Protein AF-0000000078595092 (afdb_homodimer)

Secondary structure (DSSP, 8-state):
-TT-HHHHHHTTSS---EEEE-SSEEEEE-SS-SSSEEEEEEESS----GGG--HHHHHHHHHHHHHHHHHHHHTT-TTT-EEEEEEEHHHHT--SSS--EEEEESSPPPSS--/-TT-HHHHHHTTSS---EEEE-SSEEEEE-SS-SSSEEEEEEESS----GGG--HHHHHHHHHHHHHHHHHHHHTT-TTT-EEEEEEEHHHHT--SSS--EEEEESSPPPSS--

Structure (mmCIF, N/CA/C/O backbone):
data_AF-0000000078595092-model_v1
#
loop_
_entity.id
_entity.type
_entity.pdbx_description
1 polymer "Bis(5'-nucleosyl)-tetraphosphatase (Asymmetrical)"
#
loop_
_atom_site.group_PDB
_atom_site.id
_atom_site.type_symbol
_atom_site.label_atom_id
_atom_site.label_alt_id
_atom_site.label_comp_id
_atom_site.label_asym_id
_atom_site.label_entity_id
_atom_site.label_seq_id
_atom_site.pdbx_PDB_ins_code
_atom_site.Cartn_x
_atom_site.Cartn_y
_atom_site.Cartn_z
_atom_site.occupancy
_atom_site.B_iso_or_equiv
_atom_site.auth_seq_id
_atom_site.auth_comp_id
_atom_site.auth_asym_id
_atom_site.auth_atom_id
_atom_site.pdbx_PDB_model_num
ATOM 1 N N . MET A 1 1 ? -18.406 16.219 3.098 1 48.28 1 MET A N 1
ATOM 2 C CA . MET A 1 1 ? -17.109 16.688 2.625 1 48.28 1 MET A CA 1
ATOM 3 C C . MET A 1 1 ? -16.375 17.453 3.715 1 48.28 1 MET A C 1
ATOM 5 O O . MET A 1 1 ? -15.164 17.312 3.879 1 48.28 1 MET A O 1
ATOM 9 N N . GLU A 1 2 ? -17.125 18.062 4.492 1 60.28 2 GLU A N 1
ATOM 10 C CA . GLU A 1 2 ? -16.719 19.172 5.348 1 60.28 2 GLU A CA 1
ATOM 11 C C . GLU A 1 2 ? -15.914 18.688 6.551 1 60.28 2 GLU A C 1
ATOM 13 O O . GLU A 1 2 ? -15 19.359 7.016 1 60.28 2 GLU A O 1
ATOM 18 N N . ASP A 1 3 ? -15.922 17.344 6.746 1 89.12 3 ASP A N 1
ATOM 19 C CA . ASP A 1 3 ? -15.289 17 8.016 1 89.12 3 ASP A CA 1
ATOM 20 C C . ASP A 1 3 ? -14.203 15.945 7.82 1 89.12 3 ASP A C 1
ATOM 22 O O . ASP A 1 3 ? -13.992 15.102 8.695 1 89.12 3 ASP A O 1
ATOM 26 N N . CYS A 1 4 ? -13.641 16.031 6.715 1 96.06 4 CYS A N 1
ATOM 27 C CA . CYS A 1 4 ? -12.578 15.062 6.473 1 96.06 4 CYS A CA 1
ATOM 28 C C . CYS A 1 4 ? -11.219 15.633 6.859 1 96.06 4 CYS A C 1
ATOM 30 O O . CYS A 1 4 ? -10.742 16.594 6.242 1 96.06 4 CYS A O 1
ATOM 32 N N . ILE A 1 5 ? -10.617 15.039 7.832 1 97.19 5 ILE A N 1
ATOM 33 C CA . ILE A 1 5 ? -9.367 15.547 8.398 1 97.19 5 ILE A CA 1
ATOM 34 C C . ILE A 1 5 ? -8.289 15.594 7.312 1 97.19 5 ILE A C 1
ATOM 36 O O . ILE A 1 5 ? -7.461 16.5 7.289 1 97.19 5 ILE A O 1
ATOM 40 N N . PHE A 1 6 ? -8.273 14.703 6.418 1 98.25 6 PHE A N 1
ATOM 41 C CA . PHE A 1 6 ? -7.281 14.68 5.355 1 98.25 6 PHE A CA 1
ATOM 42 C C . PHE A 1 6 ? -7.535 15.805 4.355 1 98.25 6 PHE A C 1
ATOM 44 O O . PHE A 1 6 ? -6.59 16.406 3.836 1 98.25 6 PHE A O 1
ATOM 51 N N . CYS A 1 7 ? -8.828 15.992 4.074 1 98.06 7 CYS A N 1
ATOM 52 C CA . CYS A 1 7 ? -9.141 17.141 3.221 1 98.06 7 CYS A CA 1
ATOM 53 C C . CYS A 1 7 ? -8.664 18.438 3.859 1 98.06 7 CYS A C 1
ATOM 55 O O . CYS A 1 7 ? -8.195 19.344 3.166 1 98.06 7 CYS A O 1
ATOM 57 N N . LYS A 1 8 ? -8.812 18.5 5.156 1 98.06 8 LYS A N 1
ATOM 58 C CA . LYS A 1 8 ? -8.352 19.688 5.875 1 98.06 8 LYS A CA 1
ATOM 59 C C . LYS A 1 8 ? -6.836 19.812 5.816 1 98.06 8 LYS A C 1
ATOM 61 O O . LYS A 1 8 ? -6.305 20.922 5.73 1 98.06 8 LYS A O 1
ATOM 66 N N . ILE A 1 9 ? -6.137 18.734 5.918 1 97.94 9 ILE A N 1
ATOM 67 C CA . ILE A 1 9 ? -4.68 18.75 5.809 1 97.94 9 ILE A CA 1
ATOM 68 C C . ILE A 1 9 ? -4.273 19.203 4.414 1 97.94 9 ILE A C 1
ATOM 70 O O . ILE A 1 9 ? -3.352 20.016 4.262 1 97.94 9 ILE A O 1
ATOM 74 N N . ILE A 1 10 ? -4.957 18.703 3.371 1 97.88 10 ILE A N 1
ATOM 75 C CA . ILE A 1 10 ? -4.684 19.062 1.985 1 97.88 10 ILE A CA 1
ATOM 76 C C . ILE A 1 10 ? -4.855 20.578 1.799 1 97.88 10 ILE A C 1
ATOM 78 O O . ILE A 1 10 ? -4.074 21.203 1.087 1 97.88 10 ILE A O 1
ATOM 82 N N . LYS A 1 11 ? -5.863 21.094 2.492 1 97.31 11 LYS A N 1
ATOM 83 C CA . LYS A 1 11 ? -6.172 22.516 2.383 1 97.31 11 LYS A CA 1
ATOM 84 C C . LYS A 1 11 ? -5.305 23.344 3.33 1 97.31 11 LYS A C 1
ATOM 86 O O . LYS A 1 11 ? -5.449 24.562 3.406 1 97.31 11 LYS A O 1
ATOM 91 N N . GLU A 1 12 ? -4.488 22.734 4.109 1 96.81 12 GLU A N 1
ATOM 92 C CA . GLU A 1 12 ? -3.547 23.359 5.035 1 96.81 12 GLU A CA 1
ATOM 93 C C . GLU A 1 12 ? -4.277 24.062 6.176 1 96.81 12 GLU A C 1
ATOM 95 O O . GLU A 1 12 ? -3.779 25.047 6.723 1 96.81 12 GLU A O 1
ATOM 100 N N . GLU A 1 13 ? -5.41 23.516 6.449 1 97 13 GLU A N 1
ATOM 101 C CA . GLU A 1 13 ? -6.152 24 7.609 1 97 13 GLU A CA 1
ATOM 102 C C . GLU A 1 13 ? -5.645 23.359 8.898 1 97 13 GLU A C 1
ATOM 104 O O . GLU A 1 13 ? -5.82 23.906 9.984 1 97 13 GLU A O 1
ATOM 109 N N . ILE A 1 14 ? -5.121 22.188 8.812 1 95.75 14 ILE A N 1
ATOM 110 C CA . ILE A 1 14 ? -4.484 21.453 9.898 1 95.75 14 ILE A CA 1
ATOM 111 C C . ILE A 1 14 ? -3.021 21.188 9.555 1 95.75 14 ILE A C 1
ATOM 113 O O . ILE A 1 14 ? -2.705 20.812 8.422 1 95.75 14 ILE A O 1
ATOM 117 N N . PRO A 1 15 ? -2.227 21.359 10.531 1 96.06 15 PRO A N 1
ATOM 118 C CA . PRO A 1 15 ? -0.81 21.141 10.234 1 96.06 15 PRO A CA 1
ATOM 119 C C . PRO A 1 15 ? -0.48 19.656 10.039 1 96.06 15 PRO A C 1
ATOM 121 O O . PRO A 1 15 ? -1.16 18.781 10.594 1 96.06 15 PRO A O 1
ATOM 124 N N . SER A 1 16 ? 0.533 19.359 9.25 1 96.88 16 SER A N 1
ATOM 125 C CA . SER A 1 16 ? 1.094 18.031 9.023 1 96.88 16 SER A CA 1
ATOM 126 C C . SER A 1 16 ? 2.58 18.109 8.688 1 96.88 16 SER A C 1
ATOM 128 O O . SER A 1 16 ? 3.074 19.156 8.273 1 96.88 16 SER A O 1
ATOM 130 N N . GLN A 1 17 ? 3.27 17.141 9.008 1 98.06 17 GLN A N 1
ATOM 131 C CA . GLN A 1 17 ? 4.656 17.031 8.562 1 98.06 17 GLN A CA 1
ATOM 132 C C . GLN A 1 17 ? 4.746 16.438 7.16 1 98.06 17 GLN A C 1
ATOM 134 O O . GLN A 1 17 ? 4.945 15.234 7 1 98.06 17 GLN A O 1
ATOM 139 N N . LYS A 1 18 ? 4.797 17.312 6.281 1 98.12 18 LYS A N 1
ATOM 140 C CA . LYS A 1 18 ? 4.719 16.938 4.871 1 98.12 18 LYS A CA 1
ATOM 141 C C . LYS A 1 18 ? 6.016 16.266 4.406 1 98.12 18 LYS A C 1
ATOM 143 O O . LYS A 1 18 ? 7.109 16.719 4.754 1 98.12 18 LYS A O 1
ATOM 148 N N . ILE A 1 19 ? 5.844 15.266 3.584 1 98.31 19 ILE A N 1
ATOM 149 C CA . ILE A 1 19 ? 6.98 14.539 3.021 1 98.31 19 ILE A CA 1
ATOM 150 C C . ILE A 1 19 ? 7.051 14.781 1.516 1 98.31 19 ILE A C 1
ATOM 152 O O . ILE A 1 19 ? 8.141 14.844 0.94 1 98.31 19 ILE A O 1
ATOM 156 N N . TYR A 1 20 ? 5.922 14.797 0.892 1 98.75 20 TYR A N 1
ATOM 157 C CA . TYR A 1 20 ? 5.816 14.922 -0.557 1 98.75 20 TYR A CA 1
ATOM 158 C C . TYR A 1 20 ? 4.465 15.508 -0.957 1 98.75 20 TYR A C 1
ATOM 160 O O . TYR A 1 20 ? 3.455 15.258 -0.293 1 98.75 20 TYR A O 1
ATOM 168 N N . GLU A 1 21 ? 4.512 16.281 -2.049 1 98.69 21 GLU A N 1
ATOM 169 C CA . GLU A 1 21 ? 3.25 16.781 -2.582 1 98.69 21 GLU A CA 1
ATOM 170 C C . GLU A 1 21 ? 3.357 17.078 -4.078 1 98.69 21 GLU A C 1
ATOM 172 O O . GLU A 1 21 ? 4.383 17.578 -4.547 1 98.69 21 GLU A O 1
ATOM 177 N N . ASP A 1 22 ? 2.395 16.719 -4.816 1 98.5 22 ASP A N 1
ATOM 178 C CA . ASP A 1 22 ? 2.24 17.156 -6.203 1 98.5 22 ASP A CA 1
ATOM 179 C C . ASP A 1 22 ? 0.772 17.406 -6.539 1 98.5 22 ASP A C 1
ATOM 181 O O . ASP A 1 22 ? -0.041 17.656 -5.645 1 98.5 22 ASP A O 1
ATOM 185 N N . GLU A 1 23 ? 0.385 17.406 -7.734 1 97.75 23 GLU A N 1
ATOM 186 C CA . GLU A 1 23 ? -0.971 17.781 -8.133 1 97.75 23 GLU A CA 1
ATOM 187 C C . GLU A 1 23 ? -1.976 16.703 -7.73 1 97.75 23 GLU A C 1
ATOM 189 O O . GLU A 1 23 ? -3.156 17 -7.527 1 97.75 23 GLU A O 1
ATOM 194 N N . LEU A 1 24 ? -1.504 15.508 -7.496 1 98.12 24 LEU A N 1
ATOM 195 C CA . LEU A 1 24 ? -2.436 14.398 -7.352 1 98.12 24 LEU A CA 1
ATOM 196 C C . LEU A 1 24 ? -2.449 13.883 -5.918 1 98.12 24 LEU A C 1
ATOM 198 O O . LEU A 1 24 ? -3.469 13.375 -5.445 1 98.12 24 LEU A O 1
ATOM 202 N N . VAL A 1 25 ? -1.258 13.984 -5.254 1 98.69 25 VAL A N 1
ATOM 203 C CA . VAL A 1 25 ? -1.187 13.289 -3.975 1 98.69 25 VAL A CA 1
ATOM 204 C C . VAL A 1 25 ? -0.454 14.156 -2.953 1 98.69 25 VAL A C 1
ATOM 206 O O . VAL A 1 25 ? 0.277 15.078 -3.324 1 98.69 25 VAL A O 1
ATOM 209 N N . LEU A 1 26 ? -0.784 13.93 -1.734 1 98.88 26 LEU A N 1
ATOM 210 C CA . LEU A 1 26 ? -0.073 14.461 -0.579 1 98.88 26 LEU A CA 1
ATOM 211 C C . LEU A 1 26 ? 0.424 13.336 0.323 1 98.88 26 LEU A C 1
ATOM 213 O O . LEU A 1 26 ? -0.289 12.359 0.55 1 98.88 26 LEU A O 1
ATOM 217 N N . SER A 1 27 ? 1.643 13.43 0.78 1 98.88 27 SER A N 1
ATOM 218 C CA . SER A 1 27 ? 2.211 12.484 1.737 1 98.88 27 SER A CA 1
ATOM 219 C C . SER A 1 27 ? 2.734 13.203 2.977 1 98.88 27 SER A C 1
ATOM 221 O O . SER A 1 27 ? 3.34 14.273 2.873 1 98.88 27 SER A O 1
ATOM 223 N N . PHE A 1 28 ? 2.443 12.641 4.129 1 98.88 28 PHE A N 1
ATOM 224 C CA . PHE A 1 28 ? 2.854 13.242 5.395 1 98.88 28 PHE A CA 1
ATOM 225 C C . PHE A 1 28 ? 3.043 12.172 6.465 1 98.88 28 PHE A C 1
ATOM 227 O O . PHE A 1 28 ? 2.553 11.047 6.324 1 98.88 28 PHE A O 1
ATOM 234 N N . LYS A 1 29 ? 3.752 12.516 7.473 1 98.62 29 LYS A N 1
ATOM 235 C CA . LYS A 1 29 ? 4.02 11.562 8.547 1 98.62 29 LYS A CA 1
ATOM 236 C C . LYS A 1 29 ? 2.768 11.32 9.391 1 98.62 29 LYS A C 1
ATOM 238 O O . LYS A 1 29 ? 2.018 12.258 9.68 1 98.62 29 LYS A O 1
ATOM 243 N N . ASP A 1 30 ? 2.574 10.078 9.688 1 97.88 30 ASP A N 1
ATOM 244 C CA . ASP A 1 30 ? 1.489 9.781 10.617 1 97.88 30 ASP A CA 1
ATOM 245 C C . ASP A 1 30 ? 1.806 10.312 12.016 1 97.88 30 ASP A C 1
ATOM 247 O O . ASP A 1 30 ? 2.943 10.211 12.477 1 97.88 30 ASP A O 1
ATOM 251 N N . ILE A 1 31 ? 0.873 10.828 12.672 1 95.44 31 ILE A N 1
ATOM 252 C CA . ILE A 1 31 ? 1.083 11.453 13.969 1 95.44 31 ILE A CA 1
ATOM 253 C C . ILE A 1 31 ? 1.152 10.375 15.055 1 95.44 31 ILE A C 1
ATOM 255 O O . ILE A 1 31 ? 1.627 10.625 16.156 1 95.44 31 ILE A O 1
ATOM 259 N N . SER A 1 32 ? 0.632 9.219 14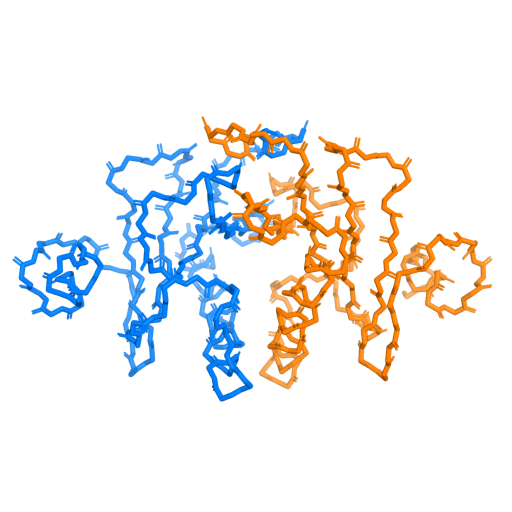.867 1 95.44 32 SER A N 1
ATOM 260 C CA . SER A 1 32 ? 0.699 8.047 15.742 1 95.44 32 SER A CA 1
ATOM 261 C C . SER A 1 32 ? 1.359 6.871 15.031 1 95.44 32 SER A C 1
ATOM 263 O O . SER A 1 32 ? 0.698 5.879 14.711 1 95.44 32 SER A O 1
ATOM 265 N N . PRO A 1 33 ? 2.6 6.93 14.945 1 96.62 33 PRO A N 1
ATOM 266 C CA . PRO A 1 33 ? 3.297 5.957 14.094 1 96.62 33 PRO A CA 1
ATOM 267 C C . PRO A 1 33 ? 3.201 4.531 14.633 1 96.62 33 PRO A C 1
ATOM 269 O O . PRO A 1 33 ? 3.395 4.305 15.828 1 96.62 33 PRO A O 1
ATOM 272 N N . GLY A 1 34 ? 2.842 3.58 13.758 1 96 34 GLY A N 1
ATOM 273 C CA . GLY A 1 34 ? 2.801 2.164 14.086 1 96 34 GLY A CA 1
ATOM 274 C C . GLY A 1 34 ? 4.117 1.453 13.82 1 96 34 GLY A C 1
ATOM 275 O O . GLY A 1 34 ? 4.254 0.265 14.125 1 96 34 GLY A O 1
ATOM 276 N N . ALA A 1 35 ? 5.109 2.139 13.273 1 97.5 35 ALA A N 1
ATOM 277 C CA . ALA A 1 35 ? 6.469 1.7 12.977 1 97.5 35 ALA A CA 1
ATOM 278 C C . ALA A 1 35 ? 7.438 2.877 12.984 1 97.5 35 ALA A C 1
ATOM 280 O O . ALA A 1 35 ? 7.02 4.035 13.008 1 97.5 35 ALA A O 1
ATOM 281 N N . PRO A 1 36 ? 8.781 2.605 13.039 1 98.25 36 PRO A N 1
ATOM 282 C CA . PRO A 1 36 ? 9.734 3.717 13.062 1 98.25 36 PRO A CA 1
ATOM 283 C C . PRO A 1 36 ? 9.539 4.684 11.891 1 98.25 36 PRO A C 1
ATOM 285 O O . PRO A 1 36 ? 9.703 5.895 12.055 1 98.25 36 PRO A O 1
ATOM 288 N N . VAL A 1 37 ? 9.25 4.176 10.711 1 98.5 37 VAL A N 1
ATOM 289 C CA . VAL A 1 37 ? 8.812 4.969 9.57 1 98.5 37 VAL A CA 1
ATOM 290 C C . VAL A 1 37 ? 7.344 4.68 9.273 1 98.5 37 VAL A C 1
ATOM 292 O O . VAL A 1 37 ? 6.961 3.529 9.055 1 98.5 37 VAL A O 1
ATOM 295 N N . HIS A 1 38 ? 6.516 5.594 9.398 1 98.81 38 HIS A N 1
ATOM 296 C CA . HIS A 1 38 ? 5.094 5.5 9.078 1 98.81 38 HIS A CA 1
ATOM 297 C C . HIS A 1 38 ? 4.59 6.781 8.422 1 98.81 38 HIS A C 1
ATOM 299 O O . HIS A 1 38 ? 4.445 7.809 9.086 1 98.81 38 HIS A O 1
ATOM 305 N N . VAL A 1 39 ? 4.387 6.676 7.125 1 98.62 39 VAL A N 1
ATOM 306 C CA . VAL A 1 39 ? 3.971 7.797 6.289 1 98.62 39 VAL A CA 1
ATOM 307 C C . VAL A 1 39 ? 2.645 7.473 5.609 1 98.62 39 VAL A C 1
ATOM 309 O O . VAL A 1 39 ? 2.398 6.324 5.234 1 98.62 39 VAL A O 1
ATOM 312 N N . LEU A 1 40 ? 1.816 8.492 5.535 1 98.88 40 LEU A N 1
ATOM 313 C CA . LEU A 1 40 ? 0.571 8.367 4.785 1 98.88 40 LEU A CA 1
ATOM 314 C C . LEU A 1 40 ? 0.706 8.977 3.395 1 98.88 40 LEU A C 1
ATOM 316 O O . LEU A 1 40 ? 1.339 10.023 3.232 1 98.88 40 LEU A O 1
ATOM 320 N N . ILE A 1 41 ? 0.206 8.344 2.406 1 98.88 41 ILE A N 1
ATOM 321 C CA . ILE A 1 41 ? 0.064 8.875 1.054 1 98.88 41 ILE A CA 1
ATOM 322 C C . ILE A 1 41 ? -1.412 8.898 0.662 1 98.88 41 ILE A C 1
ATOM 324 O O . ILE A 1 41 ? -2.086 7.863 0.688 1 98.88 41 ILE A O 1
ATOM 328 N N . ILE A 1 42 ? -1.906 10.07 0.325 1 98.81 42 ILE A N 1
ATOM 329 C CA . ILE A 1 42 ? -3.342 10.211 0.106 1 98.81 42 ILE A CA 1
ATOM 330 C C . ILE A 1 42 ? -3.596 10.93 -1.215 1 98.81 42 ILE A C 1
ATOM 332 O O . ILE A 1 42 ? -2.832 11.82 -1.601 1 98.81 42 ILE A O 1
ATOM 336 N N . PRO A 1 43 ? -4.652 10.508 -1.975 1 98.69 43 PRO A N 1
ATOM 337 C CA . PRO A 1 43 ? -5.09 11.352 -3.088 1 98.69 43 PRO A CA 1
ATOM 338 C C . PRO A 1 43 ? -5.594 12.719 -2.631 1 98.69 43 PRO A C 1
ATOM 340 O O . PRO A 1 43 ? -6.266 12.82 -1.6 1 98.69 43 PRO A O 1
ATOM 343 N N . LYS A 1 44 ? -5.254 13.711 -3.336 1 98.31 44 LYS A N 1
ATOM 344 C CA . LYS A 1 44 ? -5.824 15.016 -3.027 1 98.31 44 LYS A CA 1
ATOM 345 C C . LYS A 1 44 ? -7.32 15.047 -3.328 1 98.31 44 LYS A C 1
ATOM 347 O O . LYS A 1 44 ? -8.078 15.773 -2.682 1 98.31 44 LYS A O 1
ATOM 352 N N . LYS A 1 45 ? -7.719 14.289 -4.359 1 97.94 45 LYS A N 1
ATOM 353 C CA . LYS A 1 45 ? -9.148 14.078 -4.566 1 97.94 45 LYS A CA 1
ATOM 354 C C . LYS A 1 45 ? -9.758 13.258 -3.432 1 97.94 45 LYS A C 1
ATOM 356 O O . LYS A 1 45 ? -9.227 12.203 -3.068 1 97.94 45 LYS A O 1
ATOM 361 N N . HIS A 1 46 ? -10.883 13.773 -2.898 1 98.06 46 HIS A N 1
ATOM 362 C CA . HIS A 1 46 ? -11.562 13.016 -1.853 1 98.06 46 HIS A CA 1
ATOM 363 C C . HIS A 1 46 ? -12.273 11.797 -2.43 1 98.06 46 HIS A C 1
ATOM 365 O O . HIS A 1 46 ? -13.227 11.938 -3.201 1 98.06 46 HIS A O 1
ATOM 371 N N . ILE A 1 47 ? -11.805 10.672 -2.117 1 97.88 47 ILE A N 1
ATOM 372 C CA . ILE A 1 47 ? -12.43 9.383 -2.373 1 97.88 47 ILE A CA 1
ATOM 373 C C . ILE A 1 47 ? -12.648 8.641 -1.057 1 97.88 47 ILE A C 1
ATOM 375 O O . ILE A 1 47 ? -11.68 8.312 -0.357 1 97.88 47 ILE A O 1
ATOM 379 N N . GLU A 1 48 ? -13.766 8.336 -0.766 1 97.56 48 GLU A N 1
ATOM 380 C CA . GLU A 1 48 ? -14.109 7.898 0.584 1 97.56 48 GLU A CA 1
ATOM 381 C C . GLU A 1 48 ? -13.461 6.559 0.915 1 97.56 48 GLU A C 1
ATOM 383 O O . GLU A 1 48 ? -13.031 6.332 2.049 1 97.56 48 GLU A O 1
ATOM 388 N N . SER A 1 49 ? -13.578 5.602 -0.013 1 98 49 SER A N 1
ATOM 389 C CA . SER A 1 49 ? -13 4.273 0.185 1 98 49 SER A CA 1
ATOM 390 C C . SER A 1 49 ? -12.648 3.623 -1.146 1 98 49 SER A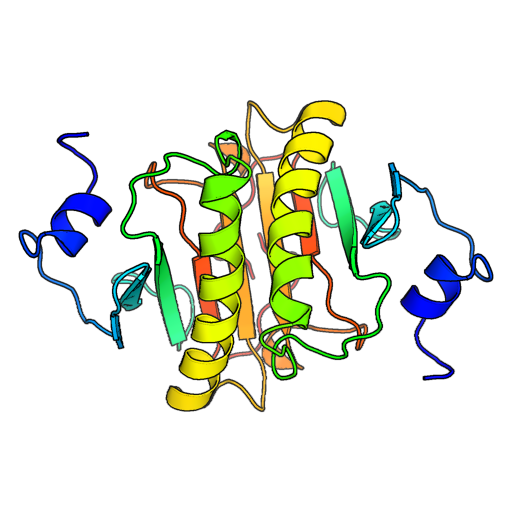 C 1
ATOM 392 O O . SER A 1 49 ? -13.047 4.105 -2.207 1 98 49 SER A O 1
ATOM 394 N N . ILE A 1 50 ? -11.898 2.557 -1.056 1 98.44 50 ILE A N 1
ATOM 395 C CA . ILE A 1 50 ? -11.523 1.806 -2.246 1 98.44 50 ILE A CA 1
ATOM 396 C C . ILE A 1 50 ? -12.773 1.27 -2.939 1 98.44 50 ILE A C 1
ATOM 398 O O . ILE A 1 50 ? -12.812 1.171 -4.168 1 98.44 50 ILE A O 1
ATOM 402 N N . ASN A 1 51 ? -13.852 1.043 -2.186 1 98.25 51 ASN A N 1
ATOM 403 C CA . ASN A 1 51 ? -15.109 0.553 -2.744 1 98.25 51 ASN A CA 1
ATOM 404 C C . ASN A 1 51 ? -15.664 1.512 -3.793 1 98.25 51 ASN A C 1
ATOM 406 O O . ASN A 1 51 ? -16.438 1.107 -4.656 1 98.25 51 ASN A O 1
ATOM 410 N N . LEU A 1 52 ? -15.195 2.752 -3.736 1 97.81 52 LEU A N 1
ATOM 411 C CA . LEU A 1 52 ? -15.797 3.777 -4.582 1 97.81 52 LEU A CA 1
ATOM 412 C C . LEU A 1 52 ? -14.836 4.199 -5.688 1 97.81 52 LEU A C 1
ATOM 414 O O . LEU A 1 52 ? -15.102 5.148 -6.426 1 97.81 52 LEU A O 1
ATOM 418 N N . LEU A 1 53 ? -13.742 3.486 -5.789 1 97.69 53 LEU A N 1
ATOM 419 C CA . LEU A 1 53 ? -12.766 3.807 -6.824 1 97.69 53 LEU A CA 1
ATOM 420 C C . LEU A 1 53 ? -13.367 3.639 -8.211 1 97.69 53 LEU A C 1
ATOM 422 O O . LEU A 1 53 ? -13.984 2.611 -8.508 1 97.69 53 LEU A O 1
ATOM 426 N N . THR A 1 54 ? -13.234 4.621 -9.047 1 97.5 54 THR A N 1
ATOM 427 C CA . THR A 1 54 ? -13.609 4.531 -10.453 1 97.5 54 THR A CA 1
ATOM 428 C C . THR A 1 54 ? -12.375 4.301 -11.328 1 97.5 54 THR A C 1
ATOM 430 O O . THR A 1 54 ? -11.242 4.422 -10.852 1 97.5 54 THR A O 1
ATOM 433 N N . LYS A 1 55 ? -12.594 3.947 -12.492 1 94.94 55 LYS A N 1
ATOM 434 C CA . LYS A 1 55 ? -11.484 3.771 -13.422 1 94.94 55 LYS A CA 1
ATOM 435 C C . LYS A 1 55 ? -10.633 5.039 -13.516 1 94.94 55 LYS A C 1
ATOM 437 O O . LYS A 1 55 ? -9.406 4.965 -13.562 1 94.94 55 LYS A O 1
ATOM 442 N N . GLU A 1 56 ? -11.266 6.156 -13.578 1 94.44 56 GLU A N 1
ATOM 443 C CA . GLU A 1 56 ? -10.555 7.434 -13.648 1 94.44 56 GLU A CA 1
ATOM 444 C C . GLU A 1 56 ? -9.742 7.676 -12.375 1 94.44 56 GLU A C 1
ATOM 446 O O . GLU A 1 56 ? -8.594 8.125 -12.445 1 94.44 56 GLU A O 1
ATOM 451 N N . ASP A 1 57 ? -10.273 7.336 -11.242 1 95 57 ASP A N 1
ATOM 452 C CA . ASP A 1 57 ? -9.602 7.531 -9.961 1 95 57 ASP A CA 1
ATOM 453 C C . ASP A 1 57 ? -8.406 6.594 -9.82 1 95 57 ASP A C 1
ATOM 455 O O . ASP A 1 57 ? -7.414 6.941 -9.18 1 95 57 ASP A O 1
ATOM 459 N N . SER A 1 58 ? -8.562 5.461 -10.438 1 92.62 58 SER A N 1
ATOM 460 C CA . SER A 1 58 ? -7.582 4.406 -10.211 1 92.62 58 SER A CA 1
ATOM 461 C C . SER A 1 58 ? -6.207 4.812 -10.719 1 92.62 58 SER A C 1
ATOM 463 O O . SER A 1 58 ? -5.188 4.289 -10.266 1 92.62 58 SER A O 1
ATOM 465 N N . LYS A 1 59 ? -6.207 5.773 -11.633 1 93.81 59 LYS A N 1
ATOM 466 C CA . LYS A 1 59 ? -4.934 6.281 -12.141 1 93.81 59 LYS A CA 1
ATOM 467 C C . LYS A 1 59 ? -4.137 6.965 -11.031 1 93.81 59 LYS A C 1
ATOM 469 O O . LYS A 1 59 ? -2.904 6.996 -11.078 1 93.81 59 LYS A O 1
ATOM 474 N N . ILE A 1 60 ? -4.832 7.504 -10.094 1 97.88 60 ILE A N 1
ATOM 475 C CA . ILE A 1 60 ? -4.176 8.133 -8.953 1 97.88 60 ILE A CA 1
ATOM 476 C C . ILE A 1 60 ? -3.434 7.082 -8.133 1 97.88 60 ILE A C 1
ATOM 478 O O . ILE A 1 60 ? -2.357 7.352 -7.598 1 97.88 60 ILE A O 1
ATOM 482 N N . ILE A 1 61 ? -3.99 5.852 -8.102 1 98 61 ILE A N 1
ATOM 483 C CA . ILE A 1 61 ? -3.398 4.77 -7.324 1 98 61 ILE A CA 1
ATOM 484 C C . ILE A 1 61 ? -2.055 4.371 -7.93 1 98 61 ILE A C 1
ATOM 486 O O . ILE A 1 61 ? -1.088 4.129 -7.203 1 98 61 ILE A O 1
ATOM 490 N N . SER A 1 62 ? -2.064 4.316 -9.227 1 97.06 62 SER A N 1
ATOM 491 C CA . SER A 1 62 ? -0.797 4.043 -9.898 1 97.06 62 SER A CA 1
ATOM 492 C C . SER A 1 62 ? 0.266 5.066 -9.508 1 97.06 62 SER A C 1
ATOM 494 O O . SER A 1 62 ? 1.412 4.707 -9.234 1 97.06 62 SER A O 1
ATOM 496 N N . HIS A 1 63 ? -0.1 6.27 -9.508 1 98 63 HIS A N 1
ATOM 497 C CA . HIS A 1 63 ? 0.812 7.348 -9.141 1 98 63 HIS A CA 1
ATOM 498 C C . HIS A 1 63 ? 1.258 7.219 -7.691 1 98 63 HIS A C 1
ATOM 500 O O . HIS A 1 63 ? 2.43 7.441 -7.375 1 98 63 HIS A O 1
ATOM 506 N N . ILE A 1 64 ? 0.393 6.84 -6.855 1 98.56 64 ILE A N 1
ATOM 507 C CA . ILE A 1 64 ? 0.687 6.699 -5.434 1 98.56 64 ILE A CA 1
ATOM 508 C C . ILE A 1 64 ? 1.788 5.66 -5.23 1 98.56 64 ILE A C 1
ATOM 510 O O . ILE A 1 64 ? 2.699 5.863 -4.426 1 98.56 64 ILE A O 1
ATOM 514 N N . PHE A 1 65 ? 1.782 4.59 -5.934 1 98.44 65 PHE A N 1
ATOM 515 C CA . PHE A 1 65 ? 2.764 3.531 -5.723 1 98.44 65 PHE A CA 1
ATOM 516 C C . PHE A 1 65 ? 4.125 3.938 -6.27 1 98.44 65 PHE A C 1
ATOM 518 O O . PHE A 1 65 ? 5.16 3.527 -5.742 1 98.44 65 PHE A O 1
ATOM 525 N N . LEU A 1 66 ? 4.109 4.734 -7.359 1 98.19 66 LEU A N 1
ATOM 526 C CA . LEU A 1 66 ? 5.375 5.289 -7.824 1 98.19 66 LEU A CA 1
ATOM 527 C C . LEU A 1 66 ? 5.973 6.227 -6.781 1 98.19 66 LEU A C 1
ATOM 529 O O . LEU A 1 66 ? 7.176 6.176 -6.512 1 98.19 66 LEU A O 1
ATOM 533 N N . ILE A 1 67 ? 5.145 7.031 -6.207 1 98.44 67 ILE A N 1
ATOM 534 C CA . ILE A 1 67 ? 5.586 7.977 -5.188 1 98.44 67 ILE A CA 1
ATOM 535 C C . ILE A 1 67 ? 6.016 7.215 -3.934 1 98.44 67 ILE A C 1
ATOM 537 O O . ILE A 1 67 ? 6.992 7.59 -3.279 1 98.44 67 ILE A O 1
ATOM 541 N N . ALA A 1 68 ? 5.312 6.141 -3.605 1 98.69 68 ALA A N 1
ATOM 542 C CA . ALA A 1 68 ? 5.637 5.348 -2.422 1 98.69 68 ALA A CA 1
ATOM 543 C C . ALA A 1 68 ? 7.055 4.793 -2.508 1 98.69 68 ALA A C 1
ATOM 545 O O . ALA A 1 68 ? 7.801 4.824 -1.527 1 98.69 68 ALA A O 1
ATOM 546 N N . LYS A 1 69 ? 7.316 4.25 -3.637 1 97.94 69 LYS A N 1
ATOM 547 C CA . LYS A 1 69 ? 8.664 3.721 -3.844 1 97.94 69 LYS A CA 1
ATOM 548 C C . LYS A 1 69 ? 9.719 4.809 -3.668 1 97.94 69 LYS A C 1
ATOM 550 O O . LYS A 1 69 ? 10.766 4.574 -3.07 1 97.94 69 LYS A O 1
ATOM 555 N N . ASP A 1 70 ? 9.461 6 -4.23 1 98.44 70 ASP A N 1
ATOM 556 C CA . ASP A 1 70 ? 10.391 7.121 -4.129 1 98.44 70 ASP A CA 1
ATOM 557 C C . ASP A 1 70 ? 10.539 7.586 -2.684 1 98.44 70 ASP A C 1
ATOM 559 O O . ASP A 1 70 ? 11.641 7.922 -2.242 1 98.44 70 ASP A O 1
ATOM 563 N N . ILE A 1 71 ? 9.445 7.621 -1.961 1 98.81 71 ILE A N 1
ATOM 564 C CA . ILE A 1 71 ? 9.461 8.031 -0.56 1 98.81 71 ILE A CA 1
ATOM 565 C C . ILE A 1 71 ? 10.234 7 0.268 1 98.81 71 ILE A C 1
ATOM 567 O O . ILE A 1 71 ? 11 7.363 1.164 1 98.81 71 ILE A O 1
ATOM 571 N N . ALA A 1 72 ? 10.023 5.695 -0.011 1 98.88 72 ALA A N 1
ATOM 572 C CA . ALA A 1 72 ? 10.758 4.641 0.688 1 98.88 72 ALA A CA 1
ATOM 573 C C . ALA A 1 72 ? 12.266 4.816 0.527 1 98.88 72 ALA A C 1
ATOM 575 O O . ALA A 1 72 ? 13.023 4.637 1.483 1 98.88 72 ALA A O 1
ATOM 576 N N . LYS A 1 73 ? 12.648 5.16 -0.669 1 98.62 73 LYS A N 1
ATOM 577 C CA . LYS A 1 73 ? 14.062 5.414 -0.937 1 98.62 73 LYS A CA 1
ATOM 578 C C . LYS A 1 73 ? 14.555 6.641 -0.179 1 98.62 73 LYS A C 1
ATOM 580 O O . LYS A 1 73 ? 15.617 6.609 0.442 1 98.62 73 LYS A O 1
ATOM 585 N N . LYS A 1 74 ? 13.812 7.695 -0.282 1 98.56 74 LYS A N 1
ATOM 586 C CA . LYS A 1 74 ? 14.156 8.953 0.381 1 98.56 74 LYS A CA 1
ATOM 587 C C . LYS A 1 74 ? 14.336 8.75 1.883 1 98.56 74 LYS A C 1
ATOM 589 O O . LYS A 1 74 ? 15.219 9.352 2.496 1 98.56 74 LYS A O 1
ATOM 594 N N . LEU A 1 75 ? 13.516 7.891 2.482 1 98.56 75 LEU A N 1
ATOM 595 C CA . LEU A 1 75 ? 13.516 7.695 3.928 1 98.56 75 LEU A CA 1
ATOM 596 C C . LEU A 1 75 ? 14.438 6.547 4.32 1 98.56 75 LEU A C 1
ATOM 598 O O . LEU A 1 75 ? 14.547 6.207 5.504 1 98.56 75 LEU A O 1
ATOM 602 N N . GLY A 1 76 ? 15.023 5.91 3.359 1 98.5 76 GLY A N 1
ATOM 603 C CA . GLY A 1 76 ? 16.062 4.93 3.605 1 98.5 76 GLY A CA 1
ATOM 604 C C . GLY A 1 76 ? 15.531 3.566 3.996 1 98.5 76 GLY A C 1
ATOM 605 O O . GLY A 1 76 ? 16.188 2.818 4.723 1 98.5 76 GLY A O 1
ATOM 606 N N . ILE A 1 77 ? 14.32 3.236 3.568 1 98.62 77 ILE A N 1
ATOM 607 C CA . ILE A 1 77 ? 13.758 1.952 3.965 1 98.62 77 ILE A CA 1
ATOM 608 C C . ILE A 1 77 ? 13.57 1.066 2.732 1 98.62 77 ILE A C 1
ATOM 610 O O . ILE A 1 77 ? 13.047 -0.043 2.832 1 98.62 77 ILE A O 1
ATOM 614 N N . ASP A 1 78 ? 13.984 1.477 1.588 1 98.56 78 ASP A N 1
ATOM 615 C CA . ASP A 1 78 ? 13.773 0.743 0.344 1 98.56 78 ASP A CA 1
ATOM 616 C C . ASP A 1 78 ? 14.602 -0.539 0.318 1 98.56 78 ASP A C 1
ATOM 618 O O . ASP A 1 78 ? 14.156 -1.567 -0.189 1 98.56 78 ASP A O 1
ATOM 622 N N . GLU A 1 79 ? 15.812 -0.514 0.872 1 98.25 79 GLU A N 1
ATOM 623 C CA . GLU A 1 79 ? 16.719 -1.647 0.774 1 98.25 79 GLU A CA 1
ATOM 624 C C . GLU A 1 79 ? 16.281 -2.791 1.686 1 98.25 79 GLU A C 1
ATOM 626 O O . GLU A 1 79 ? 16.156 -3.932 1.238 1 98.25 79 GLU A O 1
ATOM 631 N N . LYS A 1 80 ? 16.047 -2.477 2.977 1 98.38 80 LYS A N 1
ATOM 632 C CA . LYS A 1 80 ? 15.656 -3.527 3.914 1 98.38 80 LYS A CA 1
ATOM 633 C C . LYS A 1 80 ? 14.211 -3.957 3.693 1 98.38 80 LYS A C 1
ATOM 635 O O . LYS A 1 80 ? 13.852 -5.105 3.961 1 98.38 80 LYS A O 1
ATOM 640 N N . GLY A 1 81 ? 13.383 -2.885 3.334 1 98.69 81 GLY A N 1
ATOM 641 C CA . GLY A 1 81 ? 12.016 -3.23 2.963 1 98.69 81 GLY A CA 1
ATOM 642 C C . GLY A 1 81 ? 10.969 -2.451 3.74 1 98.69 81 GLY A C 1
ATOM 643 O O . GLY A 1 81 ? 11.305 -1.71 4.668 1 98.69 81 GLY A O 1
ATOM 644 N N . TYR A 1 82 ? 9.727 -2.609 3.338 1 98.88 82 TYR A N 1
ATOM 645 C CA . TYR A 1 82 ? 8.586 -1.88 3.885 1 98.88 82 TYR A CA 1
ATOM 646 C C . TYR A 1 82 ? 7.277 -2.557 3.512 1 98.88 82 TYR A C 1
ATOM 648 O O . TYR A 1 82 ? 7.27 -3.547 2.775 1 98.88 82 TYR A O 1
ATOM 656 N N . ARG A 1 83 ? 6.238 -2.141 4.102 1 98.88 83 ARG A N 1
ATOM 657 C CA . ARG A 1 83 ? 4.883 -2.623 3.855 1 98.88 83 ARG A CA 1
ATOM 658 C C . ARG A 1 83 ? 3.947 -1.472 3.504 1 98.88 83 ARG A C 1
ATOM 660 O O . ARG A 1 83 ? 4.016 -0.401 4.109 1 98.88 83 ARG A O 1
ATOM 667 N N . ILE A 1 84 ? 3.145 -1.61 2.455 1 98.88 84 ILE A N 1
ATOM 668 C CA . ILE A 1 84 ? 2.092 -0.659 2.119 1 98.88 84 ILE A CA 1
ATOM 669 C C . ILE A 1 84 ? 0.728 -1.262 2.445 1 98.88 84 ILE A C 1
ATOM 671 O O . ILE A 1 84 ? 0.441 -2.402 2.074 1 98.88 84 ILE A O 1
ATOM 675 N N . VAL A 1 85 ? -0.114 -0.521 3.162 1 98.81 85 VAL A N 1
ATOM 676 C CA . VAL A 1 85 ? -1.398 -1.022 3.641 1 98.81 85 VAL A CA 1
ATOM 677 C C . VAL A 1 85 ? -2.502 -0.021 3.305 1 98.81 85 VAL A C 1
ATOM 679 O O . VAL A 1 85 ? -2.318 1.188 3.463 1 98.81 85 VAL A O 1
ATOM 682 N N . SER A 1 86 ? -3.551 -0.441 2.824 1 98.81 86 SER A N 1
ATOM 683 C CA . SER A 1 86 ? -4.77 0.353 2.711 1 98.81 86 SER A CA 1
ATOM 684 C C . SER A 1 86 ? -5.945 -0.341 3.391 1 98.81 86 SER A C 1
ATOM 686 O O . SER A 1 86 ? -6.184 -1.531 3.172 1 98.81 86 SER A O 1
ATOM 688 N N . ASN A 1 87 ? -6.684 0.323 4.199 1 98.75 87 ASN A N 1
ATOM 689 C CA . ASN A 1 87 ? -7.828 -0.188 4.945 1 98.75 87 ASN A CA 1
ATOM 690 C C . ASN A 1 87 ? -9.148 0.315 4.359 1 98.75 87 ASN A C 1
ATOM 692 O O . ASN A 1 87 ? -9.25 1.477 3.965 1 98.75 87 ASN A O 1
ATOM 696 N N . THR A 1 88 ? -10.07 -0.56 4.277 1 98.75 88 THR A N 1
ATOM 697 C CA . THR A 1 88 ? -11.406 -0.202 3.807 1 98.75 88 THR A CA 1
ATOM 698 C C . THR A 1 88 ? -12.469 -0.699 4.777 1 98.75 88 THR A C 1
ATOM 700 O O . THR A 1 88 ? -12.484 -1.876 5.145 1 98.75 88 THR A O 1
ATOM 703 N N . GLY A 1 89 ? -13.344 0.167 5.188 1 98.38 89 GLY A N 1
ATOM 704 C CA . GLY A 1 89 ? -14.477 -0.222 6.02 1 98.38 89 GLY A CA 1
ATOM 705 C C . GLY A 1 89 ? -14.078 -0.555 7.445 1 98.38 89 GLY A C 1
ATOM 706 O O . GLY A 1 89 ? -12.914 -0.402 7.82 1 98.38 89 GLY A O 1
ATOM 707 N N . GLU A 1 90 ? -15.07 -0.964 8.203 1 98.19 90 GLU A N 1
ATOM 708 C CA . GLU A 1 90 ? -14.898 -1.201 9.633 1 98.19 90 GLU A CA 1
ATOM 709 C C . GLU A 1 90 ? -13.938 -2.359 9.891 1 98.19 90 GLU A C 1
ATOM 711 O O . GLU A 1 90 ? -13.008 -2.232 10.688 1 98.19 90 GLU A O 1
ATOM 716 N N . ASP A 1 91 ? -14.102 -3.443 9.258 1 98.38 91 ASP A N 1
ATOM 717 C CA . ASP A 1 91 ? -13.266 -4.617 9.484 1 98.38 91 ASP A CA 1
ATOM 718 C C . ASP A 1 91 ? -11.82 -4.344 9.094 1 98.38 91 ASP A C 1
ATOM 720 O O . ASP A 1 91 ? -10.891 -4.875 9.703 1 98.38 91 ASP A O 1
ATOM 724 N N . GLY A 1 92 ? -11.609 -3.502 8.07 1 98.25 92 GLY A N 1
ATOM 725 C CA . GLY A 1 92 ? -10.266 -3.133 7.668 1 98.25 92 GLY A CA 1
ATOM 726 C C . GLY A 1 92 ? -9.594 -2.178 8.641 1 98.25 92 GLY A C 1
ATOM 727 O O . GLY A 1 92 ? -8.367 -2.049 8.641 1 98.25 92 GLY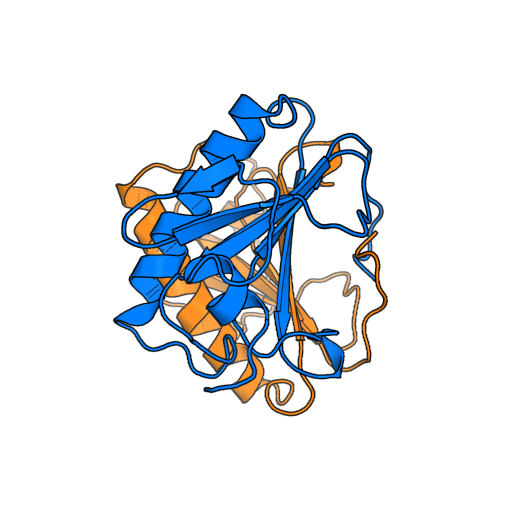 A O 1
ATOM 72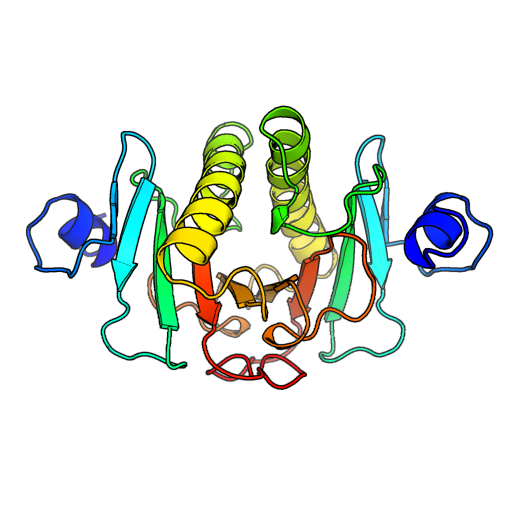8 N N . GLY A 1 93 ? -10.477 -1.486 9.398 1 97.94 93 GLY A N 1
ATOM 729 C CA . GLY A 1 93 ? -9.961 -0.513 10.352 1 97.94 93 GLY A CA 1
ATOM 730 C C . GLY A 1 93 ? -9.82 0.878 9.766 1 97.94 93 GLY A C 1
ATOM 731 O O . GLY A 1 93 ? -8.945 1.644 10.164 1 97.94 93 GLY A O 1
ATOM 732 N N . GLN A 1 94 ? -10.57 1.147 8.805 1 97.94 94 GLN A N 1
ATOM 733 C CA . GLN A 1 94 ? -10.539 2.486 8.219 1 97.94 94 GLN A CA 1
ATOM 734 C C . GLN A 1 94 ? -11.172 3.508 9.164 1 97.94 94 GLN A C 1
ATOM 736 O O . GLN A 1 94 ? -12.375 3.482 9.398 1 97.94 94 GLN A O 1
ATOM 741 N N . THR A 1 95 ? -10.375 4.43 9.609 1 96.44 95 THR A N 1
ATOM 742 C CA . THR A 1 95 ? -10.883 5.387 10.586 1 96.44 95 THR A CA 1
ATOM 743 C C . THR A 1 95 ? -11.141 6.742 9.93 1 96.44 95 THR A C 1
ATOM 745 O O . THR A 1 95 ? -11.914 7.551 10.461 1 96.44 95 THR A O 1
ATOM 748 N N . VAL A 1 96 ? -10.445 7.051 8.883 1 97.44 96 VAL A N 1
ATOM 749 C CA . VAL A 1 96 ? -10.664 8.266 8.109 1 97.44 96 VAL A CA 1
ATOM 750 C C . VAL A 1 96 ? -11.289 7.914 6.758 1 97.44 96 VAL A C 1
ATOM 752 O O . VAL A 1 96 ? -10.703 7.152 5.98 1 97.44 96 VAL A O 1
ATOM 755 N N . PRO A 1 97 ? -12.516 8.406 6.52 1 97.44 97 PRO A N 1
ATOM 756 C CA . PRO A 1 97 ? -13.18 8.055 5.266 1 97.44 97 PRO A CA 1
ATOM 757 C C . PRO A 1 97 ? -12.594 8.781 4.055 1 97.44 97 PRO A C 1
ATOM 759 O O . PRO A 1 97 ? -13.297 9.531 3.381 1 97.44 97 PRO A O 1
ATOM 762 N N . HIS A 1 98 ? -11.43 8.562 3.768 1 98.69 98 HIS A N 1
ATOM 763 C CA . HIS A 1 98 ? -10.602 9.047 2.672 1 98.69 98 HIS A CA 1
ATOM 764 C C . HIS A 1 98 ? -9.508 8.047 2.322 1 98.69 98 HIS A C 1
ATOM 766 O O . HIS A 1 98 ? -8.641 7.754 3.152 1 98.69 98 HIS A O 1
ATOM 772 N N . VAL A 1 99 ? -9.602 7.555 1.108 1 98.56 99 VAL A N 1
ATOM 773 C CA . VAL A 1 99 ? -8.641 6.539 0.685 1 98.56 99 VAL A CA 1
ATOM 774 C C . VAL A 1 99 ? -7.223 6.984 1.027 1 98.56 99 VAL A C 1
ATOM 776 O O . VAL A 1 99 ? -6.855 8.133 0.784 1 98.56 99 VAL A O 1
ATOM 779 N N . HIS A 1 100 ? -6.457 6.109 1.664 1 98.75 100 HIS A N 1
ATOM 780 C CA . HIS A 1 100 ? -5.055 6.398 1.941 1 98.75 100 HIS A CA 1
ATOM 781 C C . HIS A 1 100 ? -4.246 5.117 2.092 1 98.75 100 HIS A C 1
ATOM 783 O O . HIS A 1 100 ? -4.812 4.035 2.271 1 98.75 100 HIS A O 1
ATOM 789 N N . PHE A 1 101 ? -2.959 5.305 1.939 1 98.88 101 PHE A N 1
ATOM 790 C CA . PHE A 1 101 ? -1.999 4.211 2.033 1 98.88 101 PHE A CA 1
ATOM 791 C C . PHE A 1 101 ? -0.981 4.477 3.137 1 98.88 101 PHE A C 1
ATOM 793 O O . PHE A 1 101 ? -0.394 5.559 3.197 1 98.88 101 PHE A O 1
ATOM 800 N N . HIS A 1 102 ? -0.904 3.514 4 1 98.88 102 HIS A N 1
ATOM 801 C CA . HIS A 1 102 ? 0.149 3.525 5.008 1 98.88 102 HIS A CA 1
ATOM 802 C C . HIS A 1 102 ? 1.442 2.93 4.461 1 98.88 102 HIS A C 1
ATOM 804 O O . HIS A 1 102 ? 1.464 1.775 4.031 1 98.88 102 HIS A O 1
ATOM 810 N N . LEU A 1 103 ? 2.488 3.684 4.426 1 98.88 103 LEU A N 1
ATOM 811 C CA . LEU A 1 103 ? 3.836 3.189 4.164 1 98.88 103 LEU A CA 1
ATOM 812 C C . LEU A 1 103 ? 4.605 2.994 5.465 1 98.88 103 LEU A C 1
ATOM 814 O O . LEU A 1 103 ? 4.945 3.967 6.145 1 98.88 103 LEU A O 1
ATOM 818 N N . LEU A 1 104 ? 4.848 1.717 5.82 1 98.81 104 LEU A N 1
ATOM 819 C CA . LEU A 1 104 ? 5.457 1.374 7.102 1 98.81 104 LEU A CA 1
ATOM 820 C C . LEU A 1 104 ? 6.812 0.706 6.898 1 98.81 104 LEU A C 1
ATOM 822 O O . LEU A 1 104 ? 6.957 -0.164 6.035 1 98.81 104 LEU A O 1
ATOM 826 N N . GLY A 1 105 ? 7.82 1.102 7.605 1 98.56 105 GLY A N 1
ATOM 827 C CA . GLY A 1 105 ? 9.148 0.512 7.535 1 98.56 105 GLY A CA 1
ATOM 828 C C . GLY A 1 105 ? 10.031 0.881 8.719 1 98.56 105 GLY A C 1
ATOM 829 O O . GLY A 1 105 ? 9.531 1.35 9.742 1 98.56 105 GLY A O 1
ATOM 830 N N . GLY A 1 106 ? 11.297 0.508 8.648 1 98.38 106 GLY A N 1
ATOM 831 C CA . GLY A 1 106 ? 12.258 0.818 9.695 1 98.38 106 GLY A CA 1
ATOM 832 C C . GLY A 1 106 ? 12.383 -0.273 10.742 1 98.38 106 GLY A C 1
ATOM 833 O O . GLY A 1 106 ? 13.164 -0.153 11.688 1 98.38 106 GLY A O 1
ATOM 834 N N . ARG A 1 107 ? 11.664 -1.338 10.633 1 98 107 ARG A N 1
ATOM 835 C CA . ARG A 1 107 ? 11.727 -2.562 11.43 1 98 107 ARG A CA 1
ATOM 836 C C . ARG A 1 107 ? 11.172 -3.748 10.648 1 98 107 ARG A C 1
ATOM 838 O O . ARG A 1 107 ? 10.523 -3.57 9.609 1 98 107 ARG A O 1
ATOM 845 N N . SER A 1 108 ? 11.516 -4.906 11.125 1 97.88 108 SER A N 1
ATOM 846 C CA . SER A 1 108 ? 10.836 -6.082 10.594 1 97.88 108 SER A CA 1
ATOM 847 C C . SER A 1 108 ? 9.359 -6.09 10.992 1 97.88 108 SER A C 1
ATOM 849 O O . SER A 1 108 ? 9.039 -5.926 12.172 1 97.88 108 SER A O 1
ATOM 851 N N . LEU A 1 109 ? 8.5 -6.238 10.031 1 97.19 109 LEU A N 1
ATOM 852 C CA . LEU A 1 109 ? 7.062 -6.25 10.297 1 97.19 109 LEU A CA 1
ATOM 853 C C . LEU A 1 109 ? 6.535 -7.68 10.383 1 97.19 109 LEU A C 1
ATOM 855 O O . LEU A 1 109 ? 6.895 -8.523 9.555 1 97.19 109 LEU A O 1
ATOM 859 N N . ASN A 1 110 ? 5.723 -7.906 11.305 1 95 110 ASN A N 1
ATOM 860 C CA . ASN A 1 110 ? 5.227 -9.258 11.562 1 95 110 ASN A CA 1
ATOM 861 C C . ASN A 1 110 ? 4.082 -9.625 10.625 1 95 110 ASN A C 1
ATOM 863 O O . ASN A 1 110 ? 3.391 -8.742 10.109 1 95 110 ASN A O 1
ATOM 867 N N . TRP A 1 111 ? 3.871 -10.891 10.461 1 94.56 111 TRP A N 1
ATOM 868 C CA . TRP A 1 111 ? 2.779 -11.484 9.695 1 94.56 111 TRP A CA 1
ATOM 869 C C . TRP A 1 111 ? 1.964 -12.438 10.562 1 94.56 111 TRP A C 1
ATOM 871 O O . TRP A 1 111 ? 2.525 -13.203 11.352 1 94.56 111 TRP A O 1
ATOM 881 N N . PRO A 1 112 ? 0.643 -12.406 10.562 1 94.38 112 PRO A N 1
ATOM 882 C CA . PRO A 1 112 ? -0.2 -11.664 9.625 1 94.38 112 PRO A CA 1
ATOM 883 C C . PRO A 1 112 ? -0.283 -10.172 9.961 1 94.38 112 PRO A C 1
ATOM 885 O O . PRO A 1 112 ? 0.122 -9.758 11.055 1 94.38 112 PRO A O 1
ATOM 888 N N . PRO A 1 113 ? -0.717 -9.344 9.055 1 92.94 113 PRO A N 1
ATOM 889 C CA . PRO A 1 113 ? -0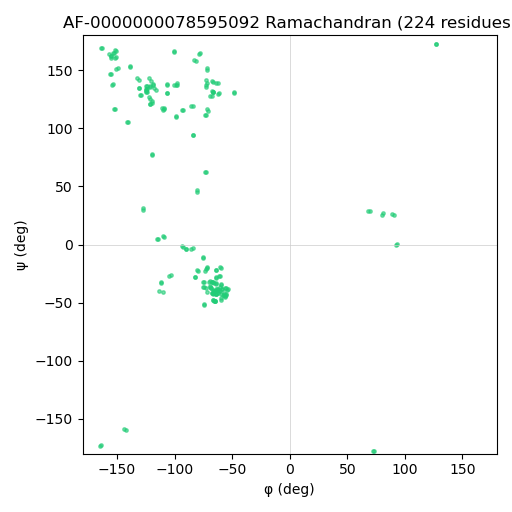.717 -7.887 9.242 1 92.94 113 PRO A CA 1
ATOM 890 C C . PRO A 1 113 ? -1.894 -7.398 10.078 1 92.94 113 PRO A C 1
ATOM 892 O O . PRO A 1 113 ? -2.521 -6.391 9.742 1 92.94 113 PRO A O 1
ATOM 895 N N . GLY A 1 114 ? -2.184 -8.031 11.211 1 87.75 114 GLY A N 1
ATOM 896 C CA . GLY A 1 114 ? -3.256 -7.641 12.109 1 87.75 114 GLY A CA 1
ATOM 897 C C . GLY A 1 114 ? -4.395 -8.641 12.148 1 87.75 114 GLY A C 1
ATOM 898 O O . GLY A 1 114 ? -4.465 -9.547 11.312 1 87.75 114 GLY A O 1
ATOM 899 N N . MET B 1 1 ? 14.18 -15.914 -13.422 1 49 1 MET B N 1
ATOM 900 C CA . MET B 1 1 ? 12.789 -16 -13.852 1 49 1 MET B CA 1
ATOM 901 C C . MET B 1 1 ? 12.203 -17.375 -13.523 1 49 1 MET B C 1
ATOM 903 O O . MET B 1 1 ? 11.055 -17.484 -13.102 1 49 1 MET B O 1
ATOM 907 N N . GLU B 1 2 ? 13.031 -18.297 -13.547 1 60.28 2 GLU B N 1
ATOM 908 C CA . GLU B 1 2 ? 12.695 -19.719 -13.68 1 60.28 2 GLU B CA 1
ATOM 909 C C . GLU B 1 2 ? 12.148 -20.266 -12.375 1 60.28 2 GLU B C 1
ATOM 911 O O . GLU B 1 2 ? 11.289 -21.156 -12.383 1 60.28 2 GLU B O 1
ATOM 916 N N . ASP B 1 3 ? 12.273 -19.453 -11.289 1 89.12 3 ASP B N 1
ATOM 917 C CA . ASP B 1 3 ? 11.891 -20.141 -10.062 1 89.12 3 ASP B CA 1
ATOM 918 C C . ASP B 1 3 ? 10.859 -19.344 -9.273 1 89.12 3 ASP B C 1
ATOM 920 O O . ASP B 1 3 ? 10.812 -19.406 -8.047 1 89.12 3 ASP B O 1
ATOM 924 N N . CYS B 1 4 ? 10.125 -18.641 -10 1 96 4 CYS B N 1
ATOM 925 C CA . CYS B 1 4 ? 9.109 -17.859 -9.312 1 96 4 CYS B CA 1
ATOM 926 C C . CYS B 1 4 ? 7.789 -18.625 -9.234 1 96 4 CYS B C 1
ATOM 928 O O . CYS B 1 4 ? 7.168 -18.891 -10.266 1 96 4 CYS B O 1
ATOM 930 N N . ILE B 1 5 ? 7.348 -18.953 -8.07 1 97.19 5 ILE B N 1
ATOM 931 C CA . ILE B 1 5 ? 6.168 -19.781 -7.844 1 97.19 5 ILE B CA 1
ATOM 932 C C . ILE B 1 5 ? 4.941 -19.109 -8.453 1 97.19 5 ILE B C 1
ATOM 934 O O . ILE B 1 5 ? 4.055 -19.781 -8.984 1 97.19 5 ILE B O 1
ATOM 938 N N . PHE B 1 6 ? 4.891 -17.797 -8.43 1 98.25 6 PHE B N 1
ATOM 939 C CA . PHE B 1 6 ? 3.744 -17.094 -9 1 98.25 6 PHE B CA 1
ATOM 940 C C . PHE B 1 6 ? 3.766 -17.156 -10.523 1 98.25 6 PHE B C 1
ATOM 942 O O . PHE B 1 6 ? 2.717 -17.281 -11.156 1 98.25 6 PHE B O 1
ATOM 949 N N . CYS B 1 7 ? 4.953 -17.062 -11.047 1 98.06 7 CYS B N 1
ATOM 950 C CA . CYS B 1 7 ? 5.051 -17.234 -12.492 1 98.06 7 CYS B CA 1
ATOM 951 C C . CYS B 1 7 ? 4.605 -18.641 -12.906 1 98.06 7 CYS B C 1
ATOM 953 O O . CYS B 1 7 ? 3.979 -18.812 -13.953 1 98.06 7 CYS B O 1
ATOM 955 N N . LYS B 1 8 ? 4.965 -19.578 -12.094 1 98.06 8 LYS B N 1
ATOM 956 C CA . LYS B 1 8 ? 4.551 -20.953 -12.375 1 98.06 8 LYS B CA 1
ATOM 957 C C . LYS B 1 8 ? 3.035 -21.094 -12.273 1 98.06 8 LYS B C 1
ATOM 959 O O . LYS B 1 8 ? 2.426 -21.844 -13.039 1 98.06 8 LYS B O 1
ATOM 964 N N . ILE B 1 9 ? 2.418 -20.453 -11.297 1 98 9 ILE B N 1
ATOM 965 C CA . ILE B 1 9 ? 0.966 -20.484 -11.156 1 98 9 ILE B CA 1
ATOM 966 C C . ILE B 1 9 ? 0.32 -19.844 -12.383 1 98 9 ILE B C 1
ATOM 968 O O . ILE B 1 9 ? -0.661 -20.359 -12.922 1 98 9 ILE B O 1
ATOM 972 N N . ILE B 1 10 ? 0.903 -18.703 -12.867 1 97.88 10 ILE B N 1
ATOM 973 C CA . ILE B 1 10 ? 0.395 -18 -14.031 1 97.88 10 ILE B CA 1
ATOM 974 C C . ILE B 1 10 ? 0.439 -18.906 -15.258 1 97.88 10 ILE B C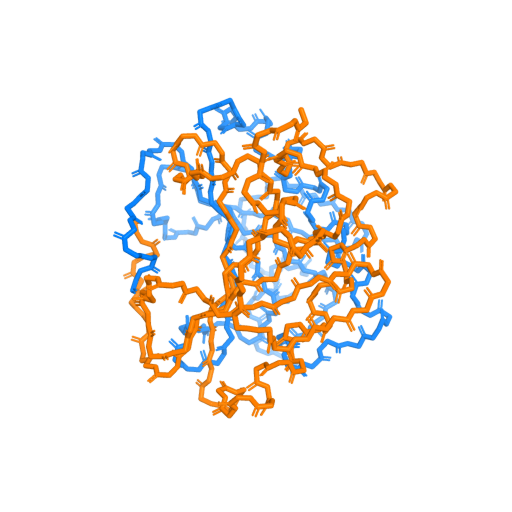 1
ATOM 976 O O . ILE B 1 10 ? -0.479 -18.891 -16.078 1 97.88 10 ILE B O 1
ATOM 980 N N . LYS B 1 11 ? 1.466 -19.688 -15.297 1 97.25 11 LYS B N 1
ATOM 981 C CA . LYS B 1 11 ? 1.66 -20.578 -16.438 1 97.25 11 LYS B CA 1
ATOM 982 C C . LYS B 1 11 ? 0.898 -21.891 -16.234 1 97.25 11 LYS B C 1
ATOM 984 O O . LYS B 1 11 ? 0.979 -22.797 -17.062 1 97.25 11 LYS B O 1
ATOM 989 N N . GLU B 1 12 ? 0.277 -22.094 -15.141 1 96.75 12 GLU B N 1
ATOM 990 C CA . GLU B 1 12 ? -0.55 -23.25 -14.805 1 96.75 12 GLU B CA 1
ATOM 991 C C . GLU B 1 12 ? 0.299 -24.5 -14.633 1 96.75 12 GLU B C 1
ATOM 993 O O . GLU B 1 12 ? -0.172 -25.609 -14.875 1 96.75 12 GLU B O 1
ATOM 998 N N . GLU B 1 13 ? 1.479 -24.234 -14.242 1 97 13 GLU B N 1
ATOM 999 C CA . GLU B 1 13 ? 2.355 -25.344 -13.898 1 97 13 GLU B CA 1
ATOM 1000 C C . GLU B 1 13 ? 2.098 -25.844 -12.477 1 97 13 GLU B C 1
ATOM 1002 O O . GLU B 1 13 ? 2.402 -26.984 -12.148 1 97 13 GLU B O 1
ATOM 1007 N N . ILE B 1 14 ? 1.65 -25 -11.633 1 95.81 14 ILE B N 1
ATOM 1008 C CA . ILE B 1 14 ? 1.239 -25.281 -10.266 1 95.81 14 ILE B CA 1
ATOM 1009 C C . ILE B 1 14 ? -0.238 -24.938 -10.086 1 95.81 14 ILE B C 1
ATOM 1011 O O . ILE B 1 14 ? -0.699 -23.906 -10.547 1 95.81 14 ILE B O 1
ATOM 1015 N N . PRO B 1 15 ? -0.889 -25.828 -9.398 1 96.12 15 PRO B N 1
ATOM 1016 C CA . PRO B 1 15 ? -2.316 -25.562 -9.219 1 96.12 15 PRO B CA 1
ATOM 1017 C C . PRO B 1 15 ? -2.578 -24.406 -8.258 1 96.12 15 PRO B C 1
ATOM 1019 O O . PRO B 1 15 ? -1.77 -24.141 -7.363 1 96.12 15 PRO B O 1
ATOM 1022 N N . SER B 1 16 ? -3.676 -23.688 -8.445 1 96.94 16 SER B N 1
ATOM 1023 C CA . SER B 1 16 ? -4.176 -22.641 -7.566 1 96.94 16 SER B CA 1
ATOM 1024 C C . SER B 1 16 ? -5.699 -22.547 -7.617 1 96.94 16 SER B C 1
ATOM 1026 O O . SER B 1 16 ? -6.32 -23.031 -8.562 1 96.94 16 SER B O 1
ATOM 1028 N N . GLN B 1 17 ? -6.266 -22.125 -6.582 1 98.06 17 GLN B N 1
ATOM 1029 C CA . GLN B 1 17 ? -7.695 -21.828 -6.602 1 98.06 17 GLN B CA 1
ATOM 1030 C C . GLN B 1 17 ? -7.965 -20.422 -7.133 1 98.06 17 GLN B C 1
ATOM 1032 O O . GLN B 1 17 ? -8.102 -19.484 -6.359 1 98.06 17 GLN B O 1
ATOM 1037 N N . LYS B 1 18 ? -8.203 -20.391 -8.375 1 98.12 18 LYS B N 1
ATOM 1038 C CA . LYS B 1 18 ? -8.32 -19.125 -9.094 1 98.12 18 LYS B CA 1
ATOM 1039 C C . LYS B 1 18 ? -9.625 -18.406 -8.742 1 98.12 18 LYS B C 1
ATOM 1041 O O . LYS B 1 18 ? -10.68 -19.047 -8.664 1 98.12 18 LYS B O 1
ATOM 1046 N N . ILE B 1 19 ? -9.508 -17.141 -8.586 1 98.31 19 ILE B N 1
ATOM 1047 C CA . ILE B 1 19 ? -10.664 -16.297 -8.281 1 98.31 19 ILE B CA 1
ATOM 1048 C C . ILE B 1 19 ? -10.984 -15.414 -9.484 1 98.31 19 ILE B C 1
ATOM 1050 O O . ILE B 1 19 ? -12.148 -15.109 -9.75 1 98.31 19 ILE B O 1
ATOM 1054 N N . TYR B 1 20 ? -10 -14.883 -10.141 1 98.81 20 TYR B N 1
ATOM 1055 C CA . TYR B 1 20 ? -10.133 -13.945 -11.25 1 98.81 20 TYR B CA 1
ATOM 1056 C C . TYR B 1 20 ? -8.898 -13.977 -12.141 1 98.81 20 TYR B C 1
ATOM 1058 O O . TYR B 1 20 ? -7.785 -14.203 -11.664 1 98.81 20 TYR B O 1
ATOM 1066 N N . GLU B 1 21 ? -9.148 -13.766 -13.398 1 98.69 21 GLU B N 1
ATOM 1067 C CA . GLU B 1 21 ? -8.023 -13.664 -14.32 1 98.69 21 GLU B CA 1
ATOM 1068 C C . GLU B 1 21 ? -8.375 -12.812 -15.539 1 98.69 21 GLU B C 1
ATOM 1070 O O . GLU B 1 21 ? -9.492 -12.891 -16.047 1 98.69 21 GLU B O 1
ATOM 1075 N N . ASP B 1 22 ? -7.496 -12.008 -15.938 1 98.5 22 ASP B N 1
ATOM 1076 C CA . ASP B 1 22 ? -7.586 -11.32 -17.234 1 98.5 22 ASP B CA 1
ATOM 1077 C C . ASP B 1 22 ? -6.211 -11.172 -17.875 1 98.5 22 ASP B C 1
ATOM 1079 O O . ASP B 1 22 ? -5.285 -11.922 -17.562 1 98.5 22 ASP B O 1
ATOM 1083 N N . GLU B 1 23 ? -6.027 -10.266 -18.781 1 97.75 23 GLU B N 1
ATOM 1084 C CA . GLU B 1 23 ? -4.773 -10.164 -19.516 1 97.75 23 GLU B CA 1
ATOM 1085 C C . GLU B 1 23 ? -3.652 -9.625 -18.641 1 97.75 23 GLU B C 1
ATOM 1087 O O . GLU B 1 23 ? -2.475 -9.898 -18.875 1 97.75 23 GLU B O 1
ATOM 1092 N N . LEU B 1 24 ? -3.99 -8.992 -17.562 1 98.12 24 LEU B N 1
ATOM 1093 C CA . LEU B 1 24 ? -2.979 -8.25 -16.812 1 98.12 24 LEU B CA 1
ATOM 1094 C C . LEU B 1 24 ? -2.713 -8.906 -15.469 1 98.12 24 LEU B C 1
ATOM 1096 O O . LEU B 1 24 ? -1.602 -8.82 -14.938 1 98.12 24 LEU B O 1
ATOM 1100 N N . VAL B 1 25 ? -3.801 -9.531 -14.875 1 98.69 25 VAL B N 1
ATOM 1101 C CA . VAL B 1 25 ? -3.631 -9.953 -13.492 1 98.69 25 VAL B CA 1
ATOM 1102 C C . VAL B 1 25 ? -4.25 -11.336 -13.289 1 98.69 25 VAL B C 1
ATOM 1104 O O . VAL B 1 25 ? -5.086 -11.773 -14.086 1 98.69 25 VAL B O 1
ATOM 1107 N N . LEU B 1 26 ? -3.721 -12 -12.359 1 98.88 26 LEU B N 1
ATOM 1108 C CA . LEU B 1 26 ? -4.277 -13.242 -11.828 1 98.88 26 LEU B CA 1
ATOM 1109 C C . LEU B 1 26 ? -4.555 -13.125 -10.336 1 98.88 26 LEU B C 1
ATOM 1111 O O . LEU B 1 26 ? -3.756 -12.547 -9.594 1 98.88 26 LEU B O 1
ATOM 1115 N N . SER B 1 27 ? -5.691 -13.594 -9.867 1 98.88 27 SER B N 1
ATOM 1116 C CA . SER B 1 27 ? -6.047 -13.648 -8.453 1 98.88 27 SER B CA 1
ATOM 1117 C C . SER B 1 27 ? -6.418 -15.07 -8.031 1 98.88 27 SER B C 1
ATOM 1119 O O . SER B 1 27 ? -7.102 -15.781 -8.766 1 98.88 27 SER B O 1
ATOM 1121 N N . PHE B 1 28 ? -5.914 -15.453 -6.906 1 98.88 28 PHE B N 1
ATOM 1122 C CA . PHE B 1 28 ? -6.164 -16.797 -6.398 1 98.88 28 PHE B CA 1
ATOM 1123 C C . PHE B 1 28 ? -6.121 -16.812 -4.875 1 98.88 28 PHE B C 1
ATOM 1125 O O . PHE B 1 28 ? -5.586 -15.898 -4.25 1 98.88 28 PHE B O 1
ATOM 1132 N N . LYS B 1 29 ? -6.684 -17.828 -4.281 1 98.62 29 LYS B N 1
ATOM 1133 C CA . LYS B 1 29 ? -6.723 -17.938 -2.826 1 98.62 29 LYS B CA 1
ATOM 1134 C C . LYS B 1 29 ? -5.344 -18.281 -2.266 1 98.62 29 LYS B C 1
ATOM 1136 O O . LYS B 1 29 ? -4.621 -19.094 -2.84 1 98.62 29 LYS B O 1
ATOM 1141 N N . ASP B 1 30 ? -5.027 -17.594 -1.23 1 97.88 30 ASP B N 1
ATOM 1142 C CA . ASP B 1 30 ? -3.797 -17.984 -0.542 1 97.88 30 ASP B CA 1
ATOM 1143 C C . ASP B 1 30 ? -3.93 -19.359 0.094 1 97.88 30 ASP B C 1
ATOM 1145 O O . ASP B 1 30 ? -4.977 -19.703 0.658 1 97.88 30 ASP B O 1
ATOM 1149 N N . ILE B 1 31 ? -2.947 -20.125 0.03 1 95.44 31 ILE B N 1
ATOM 1150 C CA . ILE B 1 31 ? -2.996 -21.5 0.521 1 95.44 31 ILE B CA 1
ATOM 1151 C C . ILE B 1 31 ? -2.834 -21.516 2.039 1 95.44 31 ILE B C 1
ATOM 1153 O O . ILE B 1 31 ? -3.146 -22.516 2.695 1 95.44 31 ILE B O 1
ATOM 1157 N N . SER B 1 32 ? -2.27 -20.547 2.66 1 95.38 32 SER B N 1
ATOM 1158 C CA . SER B 1 32 ? -2.131 -20.344 4.098 1 95.38 32 SER B CA 1
ATOM 1159 C C . SER B 1 32 ? -2.814 -19.047 4.543 1 95.38 32 SER B C 1
ATOM 1161 O O . SER B 1 32 ? -2.148 -18.094 4.93 1 95.38 32 SER B O 1
ATOM 1163 N N . PRO B 1 33 ? -4.062 -19.109 4.637 1 96.56 33 PRO B N 1
ATOM 1164 C CA . PRO B 1 33 ? -4.816 -17.859 4.844 1 96.56 33 PRO B CA 1
ATOM 1165 C C . PRO B 1 33 ? -4.551 -17.234 6.211 1 96.56 33 PRO B C 1
ATOM 1167 O O . PRO B 1 33 ? -4.543 -17.938 7.227 1 96.56 33 PRO B O 1
ATOM 1170 N N . GLY B 1 34 ? -4.273 -15.93 6.234 1 95.88 34 GLY B N 1
ATOM 1171 C CA . GLY B 1 34 ? -4.094 -15.156 7.457 1 95.88 34 GLY B CA 1
ATOM 1172 C C . GLY B 1 34 ? -5.383 -14.555 7.977 1 95.88 34 GLY B C 1
ATOM 1173 O O . GLY B 1 34 ? -5.402 -13.945 9.047 1 95.88 34 GLY B O 1
ATOM 1174 N N . ALA B 1 35 ? -6.488 -14.711 7.258 1 97.5 35 ALA B N 1
ATOM 1175 C CA . ALA B 1 35 ? -7.848 -14.281 7.57 1 97.5 35 ALA B CA 1
ATOM 1176 C C . ALA B 1 35 ? -8.875 -15.18 6.895 1 97.5 35 ALA B C 1
ATOM 1178 O O . ALA B 1 35 ? -8.531 -15.984 6.02 1 97.5 35 ALA B O 1
ATOM 1179 N N . PRO B 1 36 ? -10.188 -15.133 7.328 1 98.25 36 PRO B N 1
ATOM 1180 C CA . PRO B 1 36 ? -11.195 -15.992 6.695 1 98.25 36 PRO B CA 1
ATOM 1181 C C . PRO B 1 36 ? -11.242 -15.828 5.18 1 98.25 36 PRO B C 1
ATOM 1183 O O . PRO B 1 36 ? -11.453 -16.812 4.457 1 98.25 36 PRO B O 1
ATOM 1186 N N . VAL B 1 37 ? -11.086 -14.609 4.695 1 98.5 37 VAL B N 1
ATOM 1187 C CA . VAL B 1 37 ? -10.875 -14.328 3.279 1 98.5 37 VAL B CA 1
ATOM 1188 C C . VAL B 1 37 ? -9.453 -13.828 3.055 1 98.5 37 VAL B C 1
ATOM 1190 O O . VAL B 1 37 ? -9.039 -12.836 3.658 1 98.5 37 VAL B O 1
ATOM 1193 N N . HIS B 1 38 ? -8.695 -14.492 2.352 1 98.81 38 HIS B N 1
ATOM 1194 C CA . HIS B 1 38 ? -7.336 -14.117 1.979 1 98.81 38 HIS B CA 1
ATOM 1195 C C . HIS B 1 38 ? -7.027 -14.516 0.54 1 98.81 38 HIS B C 1
ATOM 1197 O O . HIS B 1 38 ? -6.848 -15.695 0.245 1 98.81 38 HIS B O 1
ATOM 1203 N N . VAL B 1 39 ? -7.004 -13.516 -0.293 1 98.62 39 VAL B N 1
ATOM 1204 C CA . VAL B 1 39 ? -6.785 -13.695 -1.726 1 98.62 39 VAL B CA 1
ATOM 1205 C C . VAL B 1 39 ? -5.566 -12.898 -2.168 1 98.62 39 VAL B C 1
ATOM 1207 O O . VAL B 1 39 ? -5.309 -11.805 -1.65 1 98.62 39 VAL B O 1
ATOM 1210 N N . LEU B 1 40 ? -4.832 -13.484 -3.088 1 98.88 40 LEU B N 1
ATOM 1211 C CA . LEU B 1 40 ? -3.709 -12.789 -3.703 1 98.88 40 LEU B CA 1
ATOM 1212 C C . LEU B 1 40 ? -4.094 -12.242 -5.074 1 98.88 40 LEU B C 1
ATOM 1214 O O . LEU B 1 40 ? -4.816 -12.898 -5.828 1 98.88 40 LEU B O 1
ATOM 1218 N N . ILE B 1 41 ? -3.711 -11.078 -5.371 1 98.88 41 ILE B N 1
ATOM 1219 C CA . ILE B 1 41 ? -3.814 -10.484 -6.699 1 98.88 41 ILE B CA 1
ATOM 1220 C C . ILE B 1 41 ? -2.422 -10.125 -7.215 1 98.88 41 ILE B C 1
ATOM 1222 O O . ILE B 1 41 ? -1.692 -9.367 -6.574 1 98.88 41 ILE B O 1
ATOM 1226 N N . ILE B 1 42 ? -2.072 -10.664 -8.375 1 98.81 42 ILE B N 1
ATOM 1227 C CA . ILE B 1 42 ? -0.699 -10.508 -8.844 1 98.81 42 ILE B CA 1
ATOM 1228 C C . ILE B 1 42 ? -0.698 -10.07 -10.305 1 98.81 42 ILE B C 1
ATOM 1230 O O . ILE B 1 42 ? -1.57 -10.469 -11.078 1 98.81 42 ILE B O 1
ATOM 1234 N N . PRO B 1 43 ? 0.272 -9.188 -10.68 1 98.69 43 PRO B N 1
ATOM 1235 C CA . PRO B 1 43 ? 0.478 -8.969 -12.117 1 98.69 43 PRO B CA 1
ATOM 1236 C C . PRO B 1 43 ? 0.96 -10.219 -12.844 1 98.69 43 PRO B C 1
ATOM 1238 O O . PRO B 1 43 ? 1.774 -10.977 -12.305 1 98.69 43 PRO B O 1
ATOM 1241 N N . LYS B 1 44 ? 0.429 -10.414 -13.992 1 98.31 44 LYS B N 1
ATOM 1242 C CA . LYS B 1 44 ? 0.958 -11.516 -14.789 1 98.31 44 LYS B CA 1
ATOM 1243 C C . LYS B 1 44 ? 2.385 -11.234 -15.242 1 98.31 44 LYS B C 1
ATOM 1245 O O . LYS B 1 44 ? 3.18 -12.156 -15.43 1 98.31 44 LYS B O 1
ATOM 1250 N N . LYS B 1 45 ? 2.691 -9.961 -15.477 1 97.94 45 LYS B N 1
ATOM 1251 C CA . LYS B 1 45 ? 4.082 -9.578 -15.688 1 97.94 45 LYS B CA 1
ATOM 1252 C C . LYS B 1 45 ? 4.906 -9.766 -14.422 1 97.94 45 LYS B C 1
ATOM 1254 O O . LYS B 1 45 ? 4.508 -9.312 -13.344 1 97.94 45 LYS B O 1
ATOM 1259 N N . HIS B 1 46 ? 6.066 -10.422 -14.594 1 98.06 46 HIS B N 1
ATOM 1260 C CA . HIS B 1 46 ? 6.945 -10.586 -13.445 1 98.06 46 HIS B CA 1
ATOM 1261 C C . HIS B 1 46 ? 7.641 -9.273 -13.086 1 98.06 46 HIS B C 1
ATOM 1263 O O . HIS B 1 46 ? 8.453 -8.773 -13.867 1 98.06 46 HIS B O 1
ATOM 1269 N N . ILE B 1 47 ? 7.289 -8.734 -12 1 97.88 47 ILE B N 1
ATOM 1270 C CA . ILE B 1 47 ? 7.953 -7.602 -11.359 1 97.88 47 ILE B CA 1
ATOM 1271 C C . ILE B 1 47 ? 8.414 -8 -9.953 1 97.88 47 ILE B C 1
ATOM 1273 O O . ILE B 1 47 ? 7.594 -8.328 -9.094 1 97.88 47 ILE B O 1
ATOM 1277 N N . GLU B 1 48 ? 9.57 -7.922 -9.719 1 97.56 48 GLU B N 1
ATOM 1278 C CA . GLU B 1 48 ? 10.148 -8.555 -8.531 1 97.56 48 GLU B CA 1
ATOM 1279 C C . GLU B 1 48 ? 9.648 -7.883 -7.254 1 97.56 48 GLU B C 1
ATOM 1281 O O . GLU B 1 48 ? 9.414 -8.555 -6.246 1 97.56 48 GLU B O 1
ATOM 1286 N N . SER B 1 49 ? 9.695 -6.535 -7.238 1 98 49 SER B N 1
ATOM 1287 C CA . SER B 1 49 ? 9.25 -5.781 -6.074 1 98 49 SER B CA 1
ATOM 1288 C C . SER B 1 49 ? 8.727 -4.402 -6.473 1 98 49 SER B C 1
ATOM 1290 O O . SER B 1 49 ? 8.922 -3.967 -7.609 1 98 49 SER B O 1
ATOM 1292 N N . ILE B 1 50 ? 8.062 -3.781 -5.527 1 98.44 50 ILE B N 1
ATOM 1293 C CA . ILE B 1 50 ? 7.555 -2.436 -5.754 1 98.44 50 ILE B CA 1
ATOM 1294 C C . ILE B 1 50 ? 8.711 -1.486 -6.051 1 98.44 50 ILE B C 1
ATOM 1296 O O . ILE B 1 50 ? 8.57 -0.546 -6.836 1 98.44 50 ILE B O 1
ATOM 1300 N N . ASN B 1 51 ? 9.906 -1.777 -5.551 1 98.25 51 ASN B N 1
ATOM 1301 C CA . ASN B 1 51 ? 11.086 -0.953 -5.781 1 98.25 51 ASN B CA 1
ATOM 1302 C C . ASN B 1 51 ? 11.422 -0.853 -7.266 1 98.25 51 ASN B C 1
ATOM 1304 O O . ASN B 1 51 ? 12.086 0.092 -7.699 1 98.25 51 ASN B O 1
ATOM 1308 N N . LEU B 1 52 ? 10.898 -1.788 -8.023 1 97.81 52 LEU B N 1
ATOM 1309 C CA . LEU B 1 52 ? 11.289 -1.872 -9.422 1 97.81 52 LEU B CA 1
ATOM 1310 C C . LEU B 1 52 ? 10.148 -1.448 -10.336 1 97.81 52 LEU B C 1
ATOM 1312 O O . LEU B 1 52 ? 10.242 -1.573 -11.562 1 97.81 52 LEU B O 1
ATOM 1316 N N . LEU B 1 53 ? 9.109 -0.976 -9.742 1 97.69 53 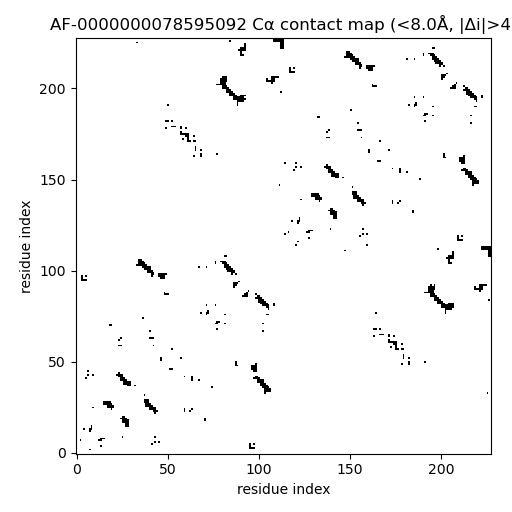LEU B N 1
ATOM 1317 C CA . LEU B 1 53 ? 7.965 -0.535 -10.539 1 97.69 53 LEU B CA 1
ATOM 1318 C C . LEU B 1 53 ? 8.352 0.607 -11.469 1 97.69 53 LEU B C 1
ATOM 1320 O O . LEU B 1 53 ? 8.977 1.58 -11.039 1 97.69 53 LEU B O 1
ATOM 1324 N N . THR B 1 54 ? 8.023 0.501 -12.711 1 97.5 54 THR B N 1
ATOM 1325 C CA . THR B 1 54 ? 8.172 1.586 -13.68 1 97.5 54 THR B CA 1
ATOM 1326 C C . THR B 1 54 ? 6.832 2.275 -13.922 1 97.5 54 THR B C 1
ATOM 1328 O O . THR B 1 54 ? 5.781 1.777 -13.508 1 97.5 54 THR B O 1
ATOM 1331 N N . LYS B 1 55 ? 6.902 3.381 -14.516 1 95.06 55 LYS B N 1
ATOM 1332 C CA . LYS B 1 55 ? 5.672 4.082 -14.859 1 95.06 55 LYS B CA 1
ATOM 1333 C C . LYS B 1 55 ? 4.746 3.195 -15.688 1 95.06 55 LYS B C 1
ATOM 1335 O O . LYS B 1 55 ? 3.531 3.186 -15.469 1 95.06 55 LYS B O 1
ATOM 1340 N N . GLU B 1 56 ? 5.273 2.49 -16.641 1 94.62 56 GLU B N 1
ATOM 1341 C CA . GLU B 1 56 ? 4.492 1.587 -17.469 1 94.62 56 GLU B CA 1
ATOM 1342 C C . GLU B 1 56 ? 3.871 0.462 -16.641 1 94.62 56 GLU B C 1
ATOM 1344 O O . GLU B 1 56 ? 2.707 0.111 -16.844 1 94.62 56 GLU B O 1
ATOM 1349 N N . ASP B 1 57 ? 4.602 -0.052 -15.695 1 95.06 57 ASP B N 1
ATOM 1350 C CA . ASP B 1 57 ? 4.133 -1.138 -14.844 1 95.06 57 ASP B CA 1
ATOM 1351 C C . ASP B 1 57 ? 3.037 -0.655 -13.898 1 95.06 57 ASP B C 1
ATOM 1353 O O . ASP B 1 57 ? 2.127 -1.414 -13.555 1 95.06 57 ASP B O 1
ATOM 1357 N N . SER B 1 58 ? 3.193 0.581 -13.539 1 92.88 58 SER B N 1
ATOM 1358 C CA . SER B 1 58 ? 2.326 1.097 -12.484 1 92.88 58 SER B CA 1
ATOM 1359 C C . SER B 1 58 ? 0.866 1.101 -12.922 1 92.88 58 SER B C 1
ATOM 1361 O O . SER B 1 58 ? -0.038 1.08 -12.078 1 92.88 58 SER B O 1
ATOM 1363 N N . LYS B 1 59 ? 0.645 1.088 -14.227 1 93.81 59 LYS B N 1
ATOM 1364 C CA . LYS B 1 59 ? -0.718 1.023 -14.75 1 93.81 59 LYS B CA 1
ATOM 1365 C C . LYS B 1 59 ? -1.396 -0.286 -14.359 1 93.81 59 LYS B C 1
ATOM 1367 O O . LYS B 1 59 ? -2.621 -0.345 -14.234 1 93.81 59 LYS B O 1
ATOM 1372 N N . ILE B 1 60 ? -0.595 -1.298 -14.18 1 97.94 60 ILE B N 1
ATOM 1373 C CA . ILE B 1 60 ? -1.117 -2.59 -13.75 1 97.94 60 ILE B CA 1
ATOM 1374 C C . ILE B 1 60 ? -1.664 -2.475 -12.328 1 97.94 60 ILE B C 1
ATOM 1376 O O . ILE B 1 60 ? -2.664 -3.111 -11.992 1 97.94 60 ILE B O 1
ATOM 1380 N N . ILE B 1 61 ? -1.029 -1.588 -11.531 1 98 61 ILE B N 1
ATOM 1381 C CA . ILE B 1 61 ? -1.427 -1.412 -10.141 1 98 61 ILE B CA 1
ATOM 1382 C C . ILE B 1 61 ? -2.824 -0.798 -10.07 1 98 61 ILE B C 1
ATOM 1384 O O . ILE B 1 61 ? -3.65 -1.206 -9.25 1 98 61 ILE B O 1
ATOM 1388 N N . SER B 1 62 ? -3.02 0.166 -10.922 1 97.06 62 SER B N 1
ATOM 1389 C CA . SER B 1 62 ? -4.355 0.751 -11 1 97.06 62 SER B CA 1
ATOM 1390 C C . SER B 1 62 ? -5.406 -0.312 -11.289 1 97.06 62 SER B C 1
ATOM 1392 O O . SER B 1 62 ? -6.477 -0.322 -10.68 1 97.06 62 SER B O 1
ATOM 1394 N N . HIS B 1 63 ? -5.117 -1.153 -12.195 1 98 63 HIS B N 1
ATOM 1395 C CA . HIS B 1 63 ? -6.027 -2.232 -12.562 1 98 63 HIS B CA 1
ATOM 1396 C C . HIS B 1 63 ? -6.234 -3.201 -11.406 1 98 63 HIS B C 1
ATOM 1398 O O . HIS B 1 63 ? -7.355 -3.656 -11.164 1 98 63 HIS B O 1
ATOM 1404 N N . ILE B 1 64 ? -5.223 -3.463 -10.688 1 98.56 64 ILE B N 1
ATOM 1405 C CA . ILE B 1 64 ? -5.277 -4.391 -9.562 1 98.56 64 ILE B CA 1
ATOM 1406 C C . ILE B 1 64 ? -6.266 -3.877 -8.516 1 98.56 64 ILE B C 1
ATOM 1408 O O . ILE B 1 64 ? -7.051 -4.648 -7.961 1 98.56 64 ILE B O 1
ATOM 1412 N N . PHE B 1 65 ? -6.305 -2.619 -8.25 1 98.5 65 PHE B N 1
ATOM 1413 C CA . PHE B 1 65 ? -7.168 -2.088 -7.199 1 98.5 65 PHE B CA 1
ATOM 1414 C C . PHE B 1 65 ? -8.617 -2.07 -7.656 1 98.5 65 PHE B C 1
ATOM 1416 O O . PHE B 1 65 ? -9.531 -2.215 -6.84 1 98.5 65 PHE B O 1
ATOM 1423 N N . LEU B 1 66 ? -8.844 -1.866 -8.961 1 98.25 66 LEU B N 1
ATOM 1424 C CA . LEU B 1 66 ? -10.195 -2.01 -9.477 1 98.25 66 LEU B CA 1
ATOM 1425 C C . LEU B 1 66 ? -10.688 -3.447 -9.328 1 98.25 66 LEU B C 1
ATOM 1427 O O . LEU B 1 66 ? -11.828 -3.68 -8.922 1 98.25 66 LEU B O 1
ATOM 1431 N N . ILE B 1 67 ? -9.82 -4.367 -9.633 1 98.44 67 ILE B N 1
ATOM 1432 C CA . ILE B 1 67 ? -10.164 -5.781 -9.531 1 98.44 67 ILE B CA 1
ATOM 1433 C C . ILE B 1 67 ? -10.344 -6.164 -8.07 1 98.44 67 ILE B C 1
ATOM 1435 O O . ILE B 1 67 ? -11.227 -6.953 -7.73 1 98.44 67 ILE B O 1
ATOM 1439 N N . ALA B 1 68 ? -9.516 -5.59 -7.18 1 98.69 68 ALA B N 1
ATOM 1440 C CA . ALA B 1 68 ? -9.609 -5.887 -5.75 1 98.69 68 ALA B CA 1
ATOM 1441 C C . ALA B 1 68 ? -10.984 -5.523 -5.199 1 98.69 68 ALA B C 1
ATOM 1443 O O . ALA B 1 68 ? -11.57 -6.289 -4.43 1 98.69 68 ALA B O 1
ATOM 1444 N N . LYS B 1 69 ? -11.398 -4.367 -5.57 1 98 69 LYS B N 1
ATOM 1445 C CA . LYS B 1 69 ? -12.719 -3.928 -5.137 1 98 69 LYS B CA 1
ATOM 1446 C C . LYS B 1 69 ? -13.805 -4.887 -5.621 1 98 69 LYS B C 1
ATOM 1448 O O . LYS B 1 69 ? -14.734 -5.211 -4.879 1 98 69 LYS B O 1
ATOM 1453 N N . ASP B 1 70 ? -13.719 -5.328 -6.859 1 98.44 70 ASP B N 1
ATOM 1454 C CA . ASP B 1 70 ? -14.688 -6.246 -7.441 1 98.44 70 ASP B CA 1
ATOM 1455 C C . ASP B 1 70 ? -14.641 -7.609 -6.754 1 98.44 70 ASP B C 1
ATOM 1457 O O . ASP B 1 70 ? -15.68 -8.227 -6.52 1 98.44 70 ASP B O 1
ATOM 1461 N N . ILE B 1 71 ? -13.445 -8.047 -6.449 1 98.81 71 ILE B N 1
ATOM 1462 C CA . ILE B 1 71 ? -13.273 -9.328 -5.773 1 98.81 71 ILE B CA 1
ATOM 1463 C C . ILE B 1 71 ? -13.836 -9.242 -4.355 1 98.81 71 ILE B C 1
ATOM 1465 O O . ILE B 1 71 ? -14.477 -10.18 -3.873 1 98.81 71 ILE B O 1
ATOM 1469 N N . ALA B 1 72 ? -13.594 -8.141 -3.672 1 98.88 72 ALA B N 1
ATOM 1470 C CA . ALA B 1 72 ? -14.141 -7.934 -2.33 1 98.88 72 ALA B CA 1
ATOM 1471 C C . ALA B 1 72 ? -15.664 -8.047 -2.334 1 98.88 72 ALA B C 1
ATOM 1473 O O . ALA B 1 72 ? -16.25 -8.641 -1.429 1 98.88 72 ALA B O 1
ATOM 1474 N N . LYS B 1 73 ? -16.25 -7.457 -3.312 1 98.62 73 LYS B N 1
ATOM 1475 C CA . LYS B 1 73 ? -17.703 -7.535 -3.459 1 98.62 73 LYS B CA 1
ATOM 1476 C C . LYS B 1 73 ? -18.156 -8.969 -3.73 1 98.62 73 LYS B C 1
ATOM 1478 O O . LYS B 1 73 ? -19.094 -9.453 -3.117 1 98.62 73 LYS B O 1
ATOM 1483 N N . LYS B 1 74 ? -17.5 -9.594 -4.676 1 98.56 74 LYS B N 1
ATOM 1484 C CA . LYS B 1 74 ? -17.812 -10.961 -5.055 1 98.56 74 LYS B CA 1
ATOM 1485 C C . LYS B 1 74 ? -17.75 -11.898 -3.848 1 98.56 74 LYS B C 1
ATOM 1487 O O . LYS B 1 74 ? -18.562 -12.812 -3.721 1 98.56 74 LYS B O 1
ATOM 1492 N N . LEU B 1 75 ? -16.797 -11.664 -2.947 1 98.56 75 LEU B N 1
ATOM 1493 C CA . LEU B 1 75 ? -16.562 -12.547 -1.814 1 98.56 75 LEU B CA 1
ATOM 1494 C C . LEU B 1 75 ? -17.328 -12.078 -0.587 1 98.56 75 LEU B C 1
ATOM 1496 O O . LEU B 1 75 ? -17.234 -12.68 0.484 1 98.56 75 LEU B O 1
ATOM 1500 N N . GLY B 1 76 ? -18.031 -10.992 -0.707 1 98.5 76 GLY B N 1
ATOM 1501 C CA . GLY B 1 76 ? -18.953 -10.547 0.318 1 98.5 76 GLY B CA 1
ATOM 1502 C C . GLY B 1 76 ? -18.281 -9.828 1.469 1 98.5 76 GLY B C 1
ATOM 1503 O O . GLY B 1 76 ? -18.766 -9.859 2.6 1 98.5 76 GLY B O 1
ATOM 1504 N N . ILE B 1 77 ? -17.109 -9.219 1.229 1 98.62 77 ILE B N 1
ATOM 1505 C CA . ILE B 1 77 ? -16.406 -8.555 2.322 1 98.62 77 ILE B CA 1
ATOM 1506 C C . ILE B 1 77 ? -16.359 -7.051 2.074 1 98.62 77 ILE B C 1
ATOM 1508 O O . ILE B 1 77 ? -15.75 -6.305 2.842 1 98.62 77 ILE B O 1
ATOM 1512 N N . ASP B 1 78 ? -17 -6.551 1.041 1 98.56 78 ASP B N 1
ATOM 1513 C CA . ASP B 1 78 ? -16.938 -5.137 0.673 1 98.56 78 ASP B CA 1
ATOM 1514 C C . ASP B 1 78 ? -17.672 -4.273 1.695 1 98.56 78 ASP B C 1
ATOM 1516 O O . ASP B 1 78 ? -17.234 -3.164 2.006 1 98.56 78 ASP B O 1
ATOM 1520 N N . GLU B 1 79 ? -18.781 -4.77 2.264 1 98.25 79 GLU B N 1
ATOM 1521 C CA . GLU B 1 79 ? -19.625 -3.963 3.139 1 98.25 79 GLU B CA 1
ATOM 1522 C C . GLU B 1 79 ? -18.969 -3.773 4.508 1 98.25 79 GLU B C 1
ATOM 1524 O O . GLU B 1 79 ? -18.844 -2.646 4.984 1 98.25 79 GLU B O 1
ATOM 1529 N N . LYS B 1 80 ? -18.547 -4.895 5.125 1 98.38 80 LYS B N 1
ATOM 1530 C CA . LYS B 1 80 ? -17.953 -4.793 6.453 1 98.38 80 LYS B CA 1
ATOM 1531 C C . LYS B 1 80 ? -16.531 -4.242 6.379 1 98.38 80 LYS B C 1
ATOM 1533 O O . LYS B 1 80 ? -16.062 -3.598 7.32 1 98.38 80 LYS B O 1
ATOM 1538 N N . GLY B 1 81 ? -15.836 -4.691 5.254 1 98.69 81 GLY B N 1
ATOM 1539 C CA . GLY B 1 81 ? -14.531 -4.098 5.027 1 98.69 81 GLY B CA 1
ATOM 1540 C C . GLY B 1 81 ? -13.43 -5.125 4.855 1 98.69 81 GLY B C 1
ATOM 1541 O O . GLY B 1 81 ? -13.664 -6.324 5.027 1 98.69 81 GLY B O 1
ATOM 1542 N N . TYR B 1 82 ? -12.25 -4.652 4.488 1 98.88 82 TYR B N 1
ATOM 1543 C CA . TYR B 1 82 ? -11.094 -5.48 4.172 1 98.88 82 TYR B CA 1
ATOM 1544 C C . TYR B 1 82 ? -9.812 -4.656 4.195 1 98.88 82 TYR B C 1
ATOM 1546 O O . TYR B 1 82 ? -9.852 -3.438 4.387 1 98.88 82 TYR B O 1
ATOM 1554 N N . ARG B 1 83 ? -8.727 -5.305 4.148 1 98.88 83 ARG B N 1
ATOM 1555 C CA . ARG B 1 83 ? -7.398 -4.703 4.113 1 98.88 83 ARG B CA 1
ATOM 1556 C C . ARG B 1 83 ? -6.602 -5.203 2.912 1 98.88 83 ARG B C 1
ATOM 1558 O O . ARG B 1 83 ? -6.648 -6.391 2.584 1 98.88 83 ARG B O 1
ATOM 1565 N N . ILE B 1 84 ? -5.969 -4.301 2.154 1 98.88 84 ILE B N 1
ATOM 1566 C CA . ILE B 1 84 ? -5.043 -4.668 1.089 1 98.88 84 ILE B CA 1
ATOM 1567 C C . ILE B 1 84 ? -3.607 -4.387 1.53 1 98.88 84 ILE B C 1
ATOM 1569 O O . ILE B 1 84 ? -3.309 -3.301 2.035 1 98.88 84 ILE B O 1
ATOM 1573 N N . VAL B 1 85 ? -2.721 -5.355 1.38 1 98.81 85 VAL B N 1
ATOM 1574 C CA . VAL B 1 85 ? -1.348 -5.258 1.864 1 98.81 85 VAL B CA 1
ATOM 1575 C C . VAL B 1 85 ? -0.378 -5.652 0.753 1 98.81 85 VAL B C 1
ATOM 1577 O O . VAL B 1 85 ? -0.61 -6.629 0.035 1 98.81 85 VAL B O 1
ATOM 1580 N N . SER B 1 86 ? 0.616 -4.965 0.553 1 98.81 86 SER B N 1
ATOM 1581 C CA . SER B 1 86 ? 1.749 -5.363 -0.275 1 98.81 86 SER B CA 1
ATOM 1582 C C . SER B 1 86 ? 3.059 -5.281 0.502 1 98.81 86 SER B C 1
ATOM 1584 O O . SER B 1 86 ? 3.334 -4.277 1.158 1 98.81 86 SER B O 1
ATOM 1586 N N . ASN B 1 87 ? 3.855 -6.246 0.483 1 98.75 87 ASN B N 1
ATOM 1587 C CA . ASN B 1 87 ? 5.133 -6.344 1.183 1 98.75 87 ASN B CA 1
ATOM 1588 C C . ASN B 1 87 ? 6.309 -6.207 0.222 1 98.75 87 ASN B C 1
ATOM 1590 O O . ASN B 1 87 ? 6.281 -6.746 -0.886 1 98.75 87 ASN B O 1
ATOM 1594 N N . THR B 1 88 ? 7.266 -5.484 0.641 1 98.75 88 THR B N 1
ATOM 1595 C CA . THR B 1 88 ? 8.484 -5.316 -0.143 1 98.75 88 THR B CA 1
ATOM 1596 C C . THR B 1 88 ? 9.719 -5.582 0.715 1 98.75 88 THR B C 1
ATOM 1598 O O . THR B 1 88 ? 9.867 -5.008 1.796 1 98.75 88 THR B O 1
ATOM 1601 N N . GLY B 1 89 ? 10.586 -6.422 0.235 1 98.38 89 GLY B N 1
ATOM 1602 C CA . GLY B 1 89 ? 11.852 -6.66 0.915 1 98.38 89 GLY B CA 1
ATOM 1603 C C . GLY B 1 89 ? 11.695 -7.457 2.197 1 98.38 89 GLY B C 1
ATOM 1604 O O . GLY B 1 89 ? 10.594 -7.895 2.533 1 98.38 89 GLY B O 1
ATOM 1605 N N . GLU B 1 90 ? 12.828 -7.648 2.859 1 98.19 90 GLU B N 1
ATOM 1606 C CA . GLU B 1 90 ? 12.891 -8.508 4.039 1 98.19 90 GLU B CA 1
ATOM 1607 C C . GLU B 1 90 ? 12.055 -7.93 5.184 1 98.19 90 GLU B C 1
ATOM 1609 O O . GLU B 1 90 ? 11.25 -8.641 5.789 1 98.19 90 GLU B O 1
ATOM 1614 N N . ASP B 1 91 ? 12.195 -6.734 5.492 1 98.38 91 ASP B N 1
ATOM 1615 C CA . ASP B 1 91 ? 11.484 -6.113 6.605 1 98.38 91 ASP B CA 1
ATOM 1616 C C . ASP B 1 91 ? 9.977 -6.113 6.363 1 98.38 91 ASP B C 1
ATOM 1618 O O . ASP B 1 91 ? 9.195 -6.227 7.305 1 98.38 91 ASP B O 1
ATOM 1622 N N . GLY B 1 92 ? 9.578 -5.973 5.082 1 98.25 92 GLY B N 1
ATOM 1623 C CA . GLY B 1 92 ? 8.164 -6.031 4.754 1 98.25 92 GLY B CA 1
ATOM 1624 C C . GLY B 1 92 ? 7.586 -7.43 4.844 1 98.25 92 GLY B C 1
ATOM 1625 O O . GLY B 1 92 ? 6.367 -7.602 4.938 1 98.25 92 GLY B O 1
ATOM 1626 N N . GLY B 1 93 ? 8.508 -8.414 4.77 1 97.94 93 GLY B N 1
ATOM 1627 C CA . GLY B 1 93 ? 8.086 -9.805 4.812 1 97.94 93 GLY B CA 1
ATOM 1628 C C . GLY B 1 93 ? 7.766 -10.375 3.439 1 97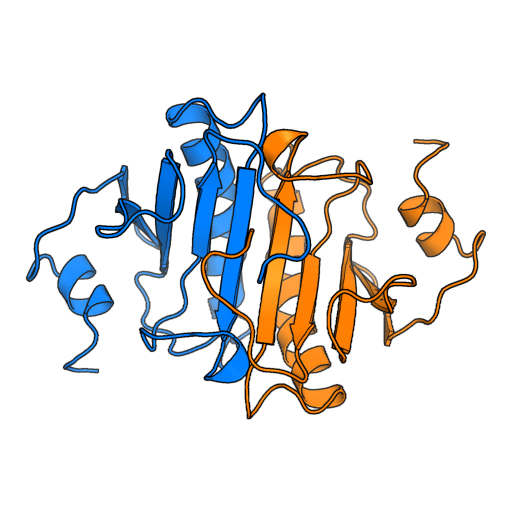.94 93 GLY B C 1
ATOM 1629 O O . GLY B 1 93 ? 6.91 -11.25 3.309 1 97.94 93 GLY B O 1
ATOM 1630 N N . GLN B 1 94 ? 8.359 -9.82 2.457 1 97.94 94 GLN B N 1
ATOM 1631 C CA . GLN B 1 94 ? 8.156 -10.352 1.115 1 97.94 94 GLN B CA 1
ATOM 1632 C C . GLN B 1 94 ? 8.852 -11.703 0.949 1 97.94 94 GLN B C 1
ATOM 1634 O O . GLN B 1 94 ? 10.078 -11.773 0.952 1 97.94 94 GLN B O 1
ATOM 1639 N N . THR B 1 95 ? 8.031 -12.734 0.751 1 96.5 95 THR B N 1
ATOM 1640 C CA . THR B 1 95 ? 8.617 -14.07 0.676 1 96.5 95 THR B CA 1
ATOM 1641 C C . THR B 1 95 ? 8.688 -14.547 -0.772 1 96.5 95 THR B C 1
ATOM 1643 O O . THR B 1 95 ? 9.469 -15.445 -1.096 1 96.5 95 THR B O 1
ATOM 1646 N N . VAL B 1 96 ? 7.84 -14.078 -1.651 1 97.5 96 VAL B N 1
ATOM 1647 C CA . VAL B 1 96 ? 7.863 -14.375 -3.08 1 97.5 96 VAL B CA 1
ATOM 1648 C C . VAL B 1 96 ? 8.297 -13.133 -3.857 1 97.5 96 VAL B C 1
ATOM 1650 O O . VAL B 1 96 ? 7.648 -12.086 -3.775 1 97.5 96 VAL B O 1
ATOM 1653 N N . PRO B 1 97 ? 9.453 -13.203 -4.559 1 97.5 97 PRO B N 1
ATOM 1654 C CA . PRO B 1 97 ? 9.945 -12.031 -5.281 1 97.5 97 PRO B CA 1
ATOM 1655 C C . PRO B 1 97 ? 9.133 -11.727 -6.535 1 97.5 97 PRO B C 1
ATOM 1657 O O . PRO B 1 97 ? 9.672 -11.734 -7.645 1 97.5 97 PRO B O 1
ATOM 1660 N N . HIS B 1 98 ? 7.949 -11.438 -6.395 1 98.69 98 HIS B N 1
ATOM 1661 C CA . HIS B 1 98 ? 6.934 -11.055 -7.371 1 98.69 98 HIS B CA 1
ATOM 1662 C C . HIS B 1 98 ? 5.863 -10.172 -6.738 1 98.69 98 HIS B C 1
ATOM 1664 O O . HIS B 1 98 ? 5.156 -10.602 -5.82 1 98.69 98 HIS B O 1
ATOM 1670 N N . VAL B 1 99 ? 5.801 -8.977 -7.23 1 98.5 99 VAL B N 1
ATOM 1671 C CA . VAL B 1 99 ? 4.859 -8.016 -6.66 1 98.5 99 VAL B CA 1
ATOM 1672 C C . VAL B 1 99 ? 3.482 -8.664 -6.523 1 98.5 99 VAL B C 1
ATOM 1674 O O . VAL B 1 99 ? 3.008 -9.328 -7.445 1 98.5 99 VAL B O 1
ATOM 1677 N N . HIS B 1 100 ? 2.873 -8.539 -5.352 1 98.75 100 HIS B N 1
ATOM 1678 C CA . HIS B 1 100 ? 1.514 -9.031 -5.156 1 98.75 100 HIS B CA 1
ATOM 1679 C C . HIS B 1 100 ? 0.817 -8.289 -4.02 1 98.75 100 HIS B C 1
ATOM 1681 O O . HIS B 1 100 ? 1.472 -7.617 -3.217 1 98.75 100 HIS B O 1
ATOM 1687 N N . PHE B 1 101 ? -0.462 -8.406 -4.031 1 98.88 101 PHE B N 1
ATOM 1688 C CA . PHE B 1 101 ? -1.323 -7.77 -3.045 1 98.88 101 PHE B CA 1
ATOM 1689 C C . PHE B 1 101 ? -2.172 -8.805 -2.316 1 98.88 101 PHE B C 1
ATOM 1691 O O . PHE B 1 101 ? -2.807 -9.648 -2.949 1 98.88 101 PHE B O 1
ATOM 1698 N N . HIS B 1 102 ? -2.078 -8.734 -1.04 1 98.88 102 HIS B N 1
ATOM 1699 C CA . HIS B 1 102 ? -2.959 -9.523 -0.191 1 98.88 102 HIS B CA 1
ATOM 1700 C C . HIS B 1 102 ? -4.281 -8.805 0.055 1 98.88 102 HIS B C 1
ATOM 1702 O O . HIS B 1 102 ? -4.297 -7.691 0.581 1 98.88 102 HIS B O 1
ATOM 1708 N N . LEU B 1 103 ? -5.348 -9.367 -0.329 1 98.88 103 LEU B N 1
ATOM 1709 C CA . LEU B 1 103 ? -6.688 -8.922 0.046 1 98.88 103 LEU B CA 1
ATOM 1710 C C . LEU B 1 103 ? -7.23 -9.758 1.202 1 98.88 103 LEU B C 1
ATOM 1712 O O . LEU B 1 103 ? -7.527 -10.938 1.034 1 98.88 103 LEU B O 1
ATOM 1716 N N . LEU B 1 104 ? -7.352 -9.133 2.361 1 98.81 104 LEU B N 1
ATOM 1717 C CA . LEU B 1 104 ? -7.73 -9.836 3.584 1 98.81 104 LEU B CA 1
ATOM 1718 C C . LEU B 1 104 ? -9.055 -9.305 4.125 1 98.81 104 LEU B C 1
ATOM 1720 O O . LEU B 1 104 ? -9.273 -8.094 4.172 1 98.81 104 LEU B O 1
ATOM 1724 N N . GLY B 1 105 ? -9.961 -10.156 4.512 1 98.56 105 GLY B N 1
ATOM 1725 C CA . GLY B 1 105 ? -11.242 -9.781 5.082 1 98.56 105 GLY B CA 1
ATOM 1726 C C . GLY B 1 105 ? -11.953 -10.93 5.77 1 98.56 105 GLY B C 1
ATOM 1727 O O . GLY B 1 105 ? -11.336 -11.961 6.059 1 98.56 105 GLY B O 1
ATOM 1728 N N . GLY B 1 106 ? -13.188 -10.711 6.191 1 98.31 106 GLY B N 1
ATOM 1729 C CA . GLY B 1 106 ? -13.992 -11.727 6.836 1 98.31 106 GLY B CA 1
ATOM 1730 C C . GLY B 1 106 ? -13.883 -11.703 8.352 1 98.31 106 GLY B C 1
ATOM 1731 O O . GLY B 1 106 ? -14.523 -12.508 9.039 1 98.31 106 GLY B O 1
ATOM 1732 N N . ARG B 1 107 ? -13.133 -10.82 8.922 1 97.94 107 ARG B N 1
ATOM 1733 C CA . ARG B 1 107 ? -13 -10.531 10.344 1 97.94 107 ARG B CA 1
ATOM 1734 C C . ARG B 1 107 ? -12.492 -9.102 10.555 1 97.94 107 ARG B C 1
ATOM 1736 O O . ARG B 1 107 ? -12.023 -8.461 9.617 1 97.94 107 ARG B O 1
ATOM 1743 N N . SER B 1 108 ? -12.664 -8.664 11.766 1 97.81 108 SER B N 1
ATOM 1744 C CA . SER B 1 108 ? -12 -7.418 12.125 1 97.81 108 SER B CA 1
ATOM 1745 C C . SER B 1 108 ? -10.484 -7.602 12.188 1 97.81 108 SER B C 1
ATOM 1747 O O . SER B 1 108 ? -9.992 -8.523 12.836 1 97.81 108 SER B O 1
ATOM 1749 N N . LEU B 1 109 ? -9.766 -6.746 11.492 1 97.12 109 LEU B N 1
ATOM 1750 C CA . LEU B 1 109 ? -8.312 -6.828 11.469 1 97.12 109 LEU B CA 1
ATOM 1751 C C . LEU B 1 109 ? -7.695 -5.852 12.461 1 97.12 109 LEU B C 1
ATOM 1753 O O . LEU B 1 109 ? -8.141 -4.703 12.562 1 97.12 109 LEU B O 1
ATOM 1757 N N . ASN B 1 110 ? -6.723 -6.301 13.102 1 95 110 ASN B N 1
ATOM 1758 C CA . ASN B 1 110 ? -6.105 -5.508 14.156 1 95 110 ASN B CA 1
ATOM 1759 C C . ASN B 1 110 ? -5.094 -4.516 13.594 1 95 110 ASN B C 1
ATOM 1761 O O . ASN B 1 110 ? -4.551 -4.723 12.508 1 95 110 ASN B O 1
ATOM 1765 N N . TRP B 1 111 ? -4.824 -3.494 14.367 1 94.5 111 TRP B N 1
ATOM 1766 C CA . TRP B 1 111 ? -3.826 -2.467 14.086 1 94.5 111 TRP B CA 1
ATOM 1767 C C . TRP B 1 111 ? -2.832 -2.352 15.234 1 94.5 111 TRP B C 1
ATOM 1769 O O . TRP B 1 111 ? -3.215 -2.406 16.406 1 94.5 111 TRP B O 1
ATOM 1779 N N . PRO B 1 112 ? -1.531 -2.287 15 1 94.5 112 PRO B N 1
ATOM 1780 C CA . PRO B 1 112 ? -0.9 -2.096 13.695 1 94.5 112 PRO B CA 1
ATOM 1781 C C . PRO B 1 112 ? -0.865 -3.375 12.859 1 94.5 112 PRO B C 1
ATOM 1783 O O . PRO B 1 112 ? -1.127 -4.461 13.383 1 94.5 112 PRO B O 1
ATOM 1786 N N . PRO B 1 113 ? -0.614 -3.285 11.578 1 93.19 113 PRO B N 1
ATOM 1787 C CA . PRO B 1 113 ? -0.684 -4.438 10.68 1 93.19 113 PRO B CA 1
ATOM 1788 C C . PRO B 1 113 ? 0.572 -5.305 10.734 1 93.19 113 PRO B C 1
ATOM 1790 O O . PRO B 1 113 ? 1.063 -5.75 9.695 1 93.19 113 PRO B O 1
ATOM 1793 N N . GLY B 1 114 ? 1.084 -5.605 11.938 1 88 114 GLY B N 1
ATOM 1794 C CA . GLY B 1 114 ? 2.252 -6.453 12.117 1 88 114 GLY B CA 1
ATOM 1795 C C . GLY B 1 114 ? 3.459 -5.699 12.648 1 88 114 GLY B C 1
ATOM 1796 O O . GLY B 1 114 ? 3.461 -4.469 12.688 1 88 114 GLY B O 1
#

Radius of gyration: 16.42 Å; Cα contacts (8 Å, |Δi|>4): 493; chains: 2; bounding box: 36×50×35 Å

Solvent-accessible surface area (backbone atoms only — not comparable to full-atom values): 12177 Å² total; per-residue (Å²): 123,88,80,39,69,64,61,33,38,76,70,62,75,39,92,72,55,72,76,47,73,62,95,55,36,40,24,28,50,48,92,76,55,75,39,84,34,30,34,35,42,27,55,64,64,90,38,53,34,61,84,69,60,43,79,78,54,23,55,54,51,20,50,47,54,56,49,47,39,53,50,30,48,76,71,66,25,52,80,55,8,27,31,42,36,34,48,26,38,65,20,25,54,41,83,61,76,44,44,47,32,41,41,35,20,73,50,76,40,45,82,56,54,58,124,89,80,38,68,65,59,34,40,75,69,63,74,38,91,76,56,72,74,47,74,62,94,56,36,42,24,28,50,47,90,76,56,73,38,86,34,30,34,36,41,28,56,64,64,91,40,53,34,63,83,68,60,43,77,78,54,26,55,54,51,19,50,48,52,56,50,46,40,52,49,30,48,74,73,68,23,53,79,54,7,24,32,41,39,33,47,25,38,65,20,24,54,41,83,61,78,42,45,47,34,40,43,34,20,72,50,76,42,45,81,55,52,57

pLDDT: mean 96.85, std 5.99, range [48.28, 98.88]

InterPro domains:
  IPR001310 Histidine triad (HIT) protein [PR00332] (5-21)
  IPR001310 Histidine triad (HIT) protein [PR00332] (26-44)
  IPR001310 Histidine triad (HIT) protein [PR00332] (94-104)
  IPR001310 Histidine triad (HIT) protein [PTHR23089] (2-114)
  IPR011146 HIT-like domain [PF01230] (12-108)
  IPR011146 HIT-like domain [PS51084] (5-114)
  IPR019808 Histidine triad, conserved site [PS00892] (87-105)
  IPR036265 HIT-like superfamily [G3DSA:3.30.428.10] (1-114)
  IPR036265 HIT-like superfamily [SSF54197] (1-113)

Organism: NCBI:txid1408889

Foldseek 3Di:
DPDFVVLCVLVVVDDFAWDDDDPFWTKGFDPDAPAPGKMKIFTNDFDQFPVRDDPVNVVSVVVSVVVLCVSCVVVPFNVVDWDKDWAGDVVSPDDGRGTMIITHGDDDDDPPND/DPDFVVLCVLVVVDDFAWDDDDPFWTKGFDPDDPAPGKMKIFTNDFDQFPVRDDPVNCVSVVVSVVVLCVSCVVVPFNVVDWDKDWAGDVVSPDPGRGTMIITHGDDDDDPPPD

Sequence (228 aa):
MEDCIFCKIIKEEIPSQKIYEDELVLSFKDISPGAPVHVLIIPKKHIESINLLTKEDSKIISHIFLIAKDIAKKLGIDEKGYRIVSNTGEDGGQTVPHVHFHLLGGRSLNWPPGMEDCIFCKIIKEEIPSQKIYEDELVLSFKDISPGAPVHVLIIPKKHIESINLLTKEDSKIISHIFLIAKDIAKKLGIDEKGYRIVSNTGEDGGQTVPHVHFHLLGGRSLNWPPG

Nearest PDB structures (foldseek):
  6d6j-assembly1_A  TM=9.853E-01  e=1.561E-15  Legionella pneumophila subsp. pneumophila str. Philadelphia 1
  3n1s-assembly1_B  TM=9.660E-01  e=5.354E-15  Escherichia coli
  4egu-assembly1_B  TM=9.777E-01  e=1.349E-14  Clostridioides difficile 630
  3n1t-assembly2_E  TM=9.660E-01  e=1.836E-14  Escherichia coli
  5uvm-assembly1_A  TM=9.820E-01  e=4.922E-14  Acetivibrio thermocellus DSM 1313